Protein AF-A0A7J8TPP1-F1 (afdb_monomer_lite)

Organism: NCBI:txid34286

Structure (mmCIF, N/CA/C/O backbone):
data_AF-A0A7J8TPP1-F1
#
_entry.id   AF-A0A7J8TPP1-F1
#
loop_
_atom_site.group_PDB
_atom_site.id
_atom_site.type_symbol
_atom_site.label_atom_id
_atom_site.label_alt_id
_atom_site.label_comp_id
_atom_site.label_asym_id
_atom_site.label_entity_id
_atom_site.label_seq_id
_atom_site.pdbx_PDB_ins_code
_atom_site.Cartn_x
_atom_site.Cartn_y
_atom_site.Cartn_z
_atom_site.occupancy
_atom_site.B_iso_or_equiv
_atom_site.auth_seq_id
_atom_site.auth_comp_id
_atom_site.auth_asym_id
_atom_site.auth_atom_id
_atom_site.pdbx_PDB_model_num
ATOM 1 N N . THR A 1 1 ? 13.740 -11.805 -26.661 1.00 86.62 1 THR A N 1
ATOM 2 C CA . THR A 1 1 ? 13.678 -12.124 -25.214 1.00 86.62 1 THR A CA 1
ATOM 3 C C . THR A 1 1 ? 14.486 -11.096 -24.430 1.00 86.62 1 THR A C 1
ATOM 5 O O . THR A 1 1 ? 15.163 -10.289 -25.053 1.00 86.62 1 THR A O 1
ATOM 8 N N . HIS A 1 2 ? 14.435 -11.080 -23.087 1.00 90.81 2 HIS A N 1
ATOM 9 C CA . HIS A 1 2 ? 15.271 -10.151 -22.293 1.00 90.81 2 HIS A CA 1
ATOM 10 C C . HIS A 1 2 ? 16.769 -10.339 -22.580 1.00 90.81 2 HIS A C 1
ATOM 12 O O . HIS A 1 2 ? 17.487 -9.356 -22.712 1.00 90.81 2 HIS A O 1
ATOM 18 N N . GLN A 1 3 ? 17.210 -11.585 -22.780 1.00 89.50 3 GLN A N 1
ATOM 19 C CA . GLN A 1 3 ? 18.604 -11.924 -23.071 1.00 89.50 3 GLN A CA 1
ATOM 20 C C . GLN A 1 3 ? 19.133 -11.250 -24.346 1.00 89.50 3 GLN A C 1
ATOM 22 O O . GLN A 1 3 ? 20.282 -10.824 -24.375 1.00 89.50 3 GLN A O 1
ATOM 27 N N . ASP A 1 4 ? 18.286 -11.091 -25.365 1.00 92.88 4 ASP A N 1
ATOM 28 C CA . ASP A 1 4 ? 18.664 -10.449 -26.632 1.00 92.88 4 ASP A CA 1
ATOM 29 C C . ASP A 1 4 ? 18.843 -8.926 -26.482 1.00 92.88 4 ASP A C 1
ATOM 31 O O . ASP A 1 4 ? 19.565 -8.294 -27.251 1.00 92.88 4 ASP A O 1
ATOM 35 N N . LEU A 1 5 ? 18.188 -8.331 -25.478 1.00 92.69 5 LEU A N 1
ATOM 36 C CA . LEU A 1 5 ? 18.230 -6.895 -25.192 1.00 92.69 5 LEU A CA 1
ATOM 37 C C . LEU A 1 5 ? 19.241 -6.529 -24.099 1.00 92.69 5 L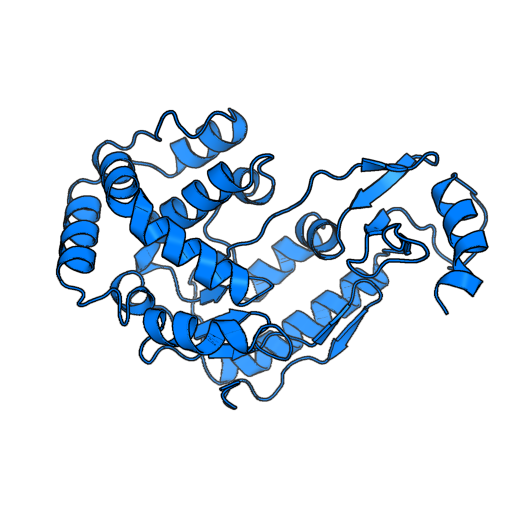EU A C 1
ATOM 39 O O . LEU A 1 5 ? 19.664 -5.374 -24.034 1.00 92.69 5 LEU A O 1
ATOM 43 N N . ASP A 1 6 ? 19.649 -7.485 -23.261 1.00 91.31 6 ASP A N 1
ATOM 44 C CA . ASP A 1 6 ? 20.543 -7.251 -22.123 1.00 91.31 6 ASP A CA 1
ATOM 45 C C . ASP A 1 6 ? 21.840 -6.511 -22.508 1.00 91.31 6 ASP A C 1
ATOM 47 O O . ASP A 1 6 ? 22.141 -5.515 -21.849 1.00 91.31 6 ASP A O 1
ATOM 51 N N . PRO A 1 7 ? 22.547 -6.833 -23.616 1.00 93.56 7 PRO A N 1
ATOM 52 C CA . PRO A 1 7 ? 23.751 -6.091 -24.005 1.00 93.56 7 PRO A CA 1
ATOM 53 C C . PRO A 1 7 ? 23.502 -4.593 -24.243 1.00 93.56 7 PRO A C 1
ATOM 55 O O . PRO A 1 7 ? 24.341 -3.751 -23.921 1.00 93.56 7 PRO A O 1
ATOM 58 N N . TYR A 1 8 ? 22.336 -4.238 -24.785 1.00 93.94 8 TYR A N 1
ATOM 59 C CA . TYR A 1 8 ? 21.947 -2.848 -25.020 1.00 93.94 8 TYR A CA 1
ATOM 60 C C . TYR A 1 8 ? 21.564 -2.149 -23.715 1.00 93.94 8 TYR A C 1
ATOM 62 O O . TYR A 1 8 ? 21.950 -1.002 -23.488 1.00 93.94 8 TYR A O 1
ATOM 70 N N . ILE A 1 9 ? 20.846 -2.854 -22.838 1.00 93.19 9 ILE A N 1
ATOM 71 C CA . ILE A 1 9 ? 20.444 -2.352 -21.521 1.00 93.19 9 ILE A CA 1
ATOM 72 C C . ILE A 1 9 ? 21.679 -2.109 -20.646 1.00 93.19 9 ILE A C 1
ATOM 74 O O . ILE A 1 9 ? 21.767 -1.056 -20.018 1.00 93.19 9 ILE A O 1
ATOM 78 N N . GLN A 1 10 ? 22.667 -3.008 -20.656 1.00 93.12 10 GLN A N 1
ATOM 79 C CA . GLN A 1 10 ? 23.909 -2.831 -19.897 1.00 93.12 10 GLN A CA 1
ATOM 80 C C . GLN A 1 10 ? 24.694 -1.598 -20.348 1.00 93.12 10 GLN A C 1
ATOM 82 O O . GLN A 1 10 ? 25.166 -0.837 -19.511 1.00 93.12 10 GLN A O 1
ATOM 87 N N . ARG A 1 11 ? 24.757 -1.316 -21.655 1.00 93.50 11 ARG A N 1
ATOM 88 C CA . ARG A 1 11 ? 25.391 -0.082 -22.154 1.00 93.50 11 ARG A CA 1
ATOM 89 C C . ARG A 1 11 ? 24.729 1.181 -21.596 1.00 93.50 11 ARG A C 1
ATOM 91 O O . ARG A 1 11 ? 25.429 2.123 -21.237 1.00 93.50 11 ARG A O 1
ATOM 98 N N . ILE A 1 12 ? 23.398 1.202 -21.503 1.00 92.88 12 ILE A N 1
ATOM 99 C CA . ILE A 1 12 ? 22.648 2.314 -20.891 1.00 92.88 12 ILE A CA 1
ATOM 100 C C . ILE A 1 12 ? 22.968 2.405 -19.392 1.00 92.88 12 ILE A C 1
ATOM 102 O O . ILE A 1 12 ? 23.297 3.474 -18.884 1.00 92.88 12 ILE A O 1
ATOM 106 N N . VAL A 1 13 ? 22.919 1.272 -18.690 1.00 91.56 13 VAL A N 1
ATOM 107 C CA . VAL A 1 13 ? 23.201 1.145 -17.249 1.00 91.56 13 VAL A CA 1
ATOM 108 C C . VAL A 1 13 ? 24.616 1.604 -16.894 1.00 91.56 13 VAL A C 1
ATOM 110 O O . VAL A 1 13 ? 24.802 2.197 -15.827 1.00 91.56 13 VAL A O 1
ATOM 113 N N . ASP A 1 14 ? 25.578 1.377 -17.788 1.00 93.00 14 ASP A N 1
ATOM 114 C CA . ASP A 1 14 ? 26.981 1.786 -17.680 1.00 93.00 14 ASP A CA 1
ATOM 115 C C . ASP A 1 14 ? 27.233 3.254 -18.063 1.00 93.00 14 ASP A C 1
ATOM 117 O O . ASP A 1 14 ? 28.337 3.752 -17.844 1.00 93.00 14 ASP A O 1
ATOM 121 N N . GLY A 1 15 ? 26.217 3.970 -18.559 1.00 90.12 15 GLY A N 1
ATOM 122 C CA . GLY A 1 15 ? 26.270 5.417 -18.785 1.00 90.12 15 GLY A CA 1
ATOM 123 C C . GLY A 1 15 ? 26.497 5.840 -20.235 1.00 90.12 15 GLY A C 1
ATOM 124 O O . GLY A 1 15 ? 26.981 6.946 -20.474 1.00 90.12 15 GLY A O 1
ATOM 125 N N . ALA A 1 16 ? 26.170 4.993 -21.216 1.00 88.81 16 ALA A N 1
ATOM 126 C CA . ALA A 1 16 ? 26.196 5.411 -22.614 1.00 88.81 16 ALA A CA 1
ATOM 127 C C . ALA A 1 16 ? 25.239 6.596 -22.853 1.00 88.81 16 ALA A C 1
ATOM 129 O O . ALA A 1 16 ? 24.067 6.549 -22.486 1.00 88.81 16 ALA A O 1
ATOM 130 N N . SER A 1 17 ? 25.744 7.648 -23.499 1.00 77.19 17 SER A N 1
ATOM 131 C CA . SER A 1 17 ? 25.004 8.887 -23.774 1.00 77.19 17 SER A CA 1
ATOM 132 C C . SER A 1 17 ? 24.221 8.869 -25.089 1.00 77.19 17 SER A C 1
ATOM 134 O O . SER A 1 17 ? 23.405 9.760 -25.326 1.00 77.19 17 SER A O 1
ATOM 136 N N . SER A 1 18 ? 24.459 7.880 -25.958 1.00 82.56 18 SER A N 1
ATOM 137 C CA . SER A 1 18 ? 23.759 7.759 -27.236 1.00 82.56 18 SER A CA 1
ATOM 138 C C . SER A 1 18 ? 22.357 7.147 -27.076 1.00 82.56 18 SER A C 1
ATOM 140 O O . SER A 1 18 ? 22.140 6.324 -26.183 1.00 82.56 18 SER A O 1
ATOM 142 N N . PRO A 1 19 ? 21.391 7.495 -27.948 1.00 86.94 19 PRO A N 1
ATOM 143 C CA . PRO A 1 19 ? 20.092 6.826 -27.994 1.00 86.94 19 PRO A CA 1
ATOM 144 C C . PRO A 1 19 ? 20.270 5.368 -28.447 1.00 86.94 19 PRO A C 1
ATOM 146 O O . PRO A 1 19 ? 20.503 5.107 -29.625 1.00 86.94 19 PRO A O 1
ATOM 149 N N . ILE A 1 20 ? 20.227 4.413 -27.510 1.00 91.25 20 ILE A N 1
ATOM 150 C CA . ILE A 1 20 ? 20.424 2.982 -27.817 1.00 91.25 20 ILE A CA 1
ATOM 151 C C . ILE A 1 20 ? 19.089 2.286 -28.098 1.00 91.25 20 ILE A C 1
ATOM 153 O O . ILE A 1 20 ? 18.932 1.670 -29.145 1.00 91.25 20 ILE A O 1
ATOM 157 N N . LEU A 1 21 ? 18.142 2.359 -27.156 1.00 90.88 21 LEU A N 1
ATOM 158 C CA . LEU A 1 21 ? 16.839 1.679 -27.254 1.00 90.88 21 LEU A CA 1
ATOM 159 C C . LEU A 1 21 ? 15.664 2.645 -27.432 1.00 90.88 21 LEU A C 1
ATOM 161 O O . LEU A 1 21 ? 14.608 2.250 -27.913 1.00 90.88 21 LEU A O 1
ATOM 165 N N . THR A 1 22 ? 15.827 3.904 -27.029 1.00 89.75 22 THR A N 1
ATOM 166 C CA . THR A 1 22 ? 14.761 4.909 -27.006 1.00 89.75 22 THR A CA 1
ATOM 167 C C . THR A 1 22 ? 15.281 6.239 -27.531 1.00 89.75 22 THR A C 1
ATOM 169 O O . THR A 1 22 ? 16.442 6.579 -27.318 1.00 89.75 22 THR A O 1
ATOM 172 N N . GLY A 1 23 ? 14.411 7.024 -28.178 1.00 89.12 23 GLY A N 1
ATOM 173 C CA . GLY A 1 23 ? 14.765 8.367 -28.659 1.00 89.12 23 GLY A CA 1
ATOM 174 C C . GLY A 1 23 ? 15.017 9.381 -27.533 1.00 89.12 23 GLY A C 1
ATOM 175 O O . GLY A 1 23 ? 15.734 10.356 -27.733 1.00 89.12 23 GLY A O 1
ATOM 176 N N . LYS A 1 24 ? 14.459 9.142 -26.338 1.00 88.62 24 LYS A N 1
ATOM 177 C CA . LYS A 1 24 ? 14.718 9.924 -25.119 1.00 88.62 24 LYS A CA 1
ATOM 178 C C . LYS A 1 24 ? 15.680 9.177 -24.184 1.00 88.62 24 LYS A C 1
ATOM 180 O O . LYS A 1 24 ? 15.611 7.946 -24.141 1.00 88.62 24 LYS A O 1
ATOM 185 N N . PRO A 1 25 ? 16.521 9.881 -23.403 1.00 86.31 25 PRO A N 1
ATOM 186 C CA . PRO A 1 25 ? 17.388 9.255 -22.409 1.00 86.31 25 PRO A CA 1
ATOM 187 C C . PRO A 1 25 ? 16.605 8.496 -21.335 1.00 86.31 25 PRO A C 1
ATOM 189 O O . PRO A 1 25 ? 15.560 8.951 -20.868 1.00 86.31 25 PRO A O 1
ATOM 192 N N . ILE A 1 26 ? 17.151 7.363 -20.900 1.00 90.50 26 ILE A N 1
ATOM 193 C CA . ILE A 1 26 ? 16.642 6.604 -19.757 1.00 90.50 26 ILE A CA 1
ATOM 194 C C . ILE A 1 26 ? 17.333 7.109 -18.494 1.00 90.50 26 ILE A C 1
ATOM 196 O O . ILE A 1 26 ? 18.557 7.110 -18.415 1.00 90.50 26 ILE A O 1
ATOM 200 N N . THR A 1 27 ? 16.553 7.528 -17.500 1.00 86.12 27 THR A N 1
ATOM 201 C CA . THR A 1 27 ? 17.070 8.059 -16.224 1.00 86.12 27 THR A CA 1
ATOM 202 C C . THR A 1 27 ? 16.944 7.061 -15.071 1.00 86.12 27 THR A C 1
ATOM 204 O O . THR A 1 27 ? 17.609 7.206 -14.042 1.00 86.12 27 THR A O 1
ATOM 207 N N . THR A 1 28 ? 16.095 6.044 -15.239 1.00 91.25 28 THR A N 1
ATOM 208 C CA . THR A 1 28 ? 15.719 5.095 -14.190 1.00 91.25 28 THR A CA 1
ATOM 209 C C . THR A 1 28 ? 15.596 3.677 -14.754 1.00 91.25 28 THR A C 1
ATOM 211 O O . THR A 1 28 ? 15.163 3.479 -15.887 1.00 91.25 28 THR A O 1
ATOM 214 N N . ILE A 1 29 ? 15.958 2.680 -13.949 1.00 92.12 29 ILE A N 1
ATOM 215 C CA . ILE A 1 29 ? 15.865 1.253 -14.255 1.00 92.12 29 ILE A CA 1
ATOM 216 C C . ILE A 1 29 ? 14.940 0.571 -13.247 1.00 92.12 29 ILE A C 1
ATOM 218 O O . ILE A 1 29 ? 15.039 0.763 -12.030 1.00 92.12 29 ILE A O 1
ATOM 222 N N . SER A 1 30 ? 14.040 -0.254 -13.764 1.00 91.06 30 SER A N 1
ATOM 223 C CA . SER A 1 30 ? 13.209 -1.162 -12.994 1.00 91.06 30 SER A CA 1
ATOM 224 C C . SER A 1 30 ? 13.872 -2.530 -12.863 1.00 91.06 30 SER A C 1
ATOM 226 O O . SER A 1 30 ? 14.297 -3.134 -13.844 1.00 91.06 30 SER A O 1
ATOM 228 N N . LEU A 1 31 ? 13.944 -3.019 -11.628 1.00 87.38 31 LEU A N 1
ATOM 229 C CA . LEU A 1 31 ? 14.355 -4.373 -11.282 1.00 87.38 31 LEU A CA 1
ATOM 230 C C . LEU A 1 31 ? 13.119 -5.274 -11.331 1.00 87.38 31 LEU A C 1
ATOM 232 O O . LEU A 1 31 ? 12.196 -5.104 -10.530 1.00 87.38 31 LEU A O 1
ATOM 236 N N . SER A 1 32 ? 13.080 -6.203 -12.286 1.00 81.19 32 SER A N 1
ATOM 237 C CA . SER A 1 32 ? 12.008 -7.200 -12.373 1.00 81.19 32 SER A CA 1
ATOM 238 C C . SER A 1 32 ? 12.172 -8.293 -11.318 1.00 81.19 32 SER A C 1
ATOM 240 O O . SER A 1 32 ? 13.292 -8.650 -10.949 1.00 81.19 32 SER A O 1
ATOM 242 N N . SER A 1 33 ? 11.050 -8.854 -10.858 1.00 74.06 33 SER A N 1
ATOM 243 C CA . SER A 1 33 ? 11.037 -10.077 -10.044 1.00 74.06 33 SER A CA 1
ATOM 244 C C . SER A 1 33 ? 11.441 -11.312 -10.856 1.00 74.06 33 SER A C 1
ATOM 246 O O . SER A 1 33 ? 11.923 -12.289 -10.287 1.00 74.06 33 SER A O 1
ATOM 248 N N . GLY A 1 34 ? 11.283 -11.266 -12.184 1.00 68.31 34 GLY A N 1
ATOM 249 C CA . GLY A 1 34 ? 11.825 -12.273 -13.085 1.00 68.31 34 GLY A CA 1
ATOM 250 C C . GLY A 1 34 ? 13.344 -12.152 -13.196 1.00 68.31 34 GLY A C 1
ATOM 251 O O . GLY A 1 34 ? 13.881 -11.050 -13.327 1.00 68.31 34 GLY A O 1
ATOM 252 N N . THR A 1 35 ? 14.038 -13.289 -13.191 1.00 65.50 35 THR A N 1
ATOM 253 C CA . THR A 1 35 ? 15.500 -13.341 -13.305 1.00 65.50 35 THR A CA 1
ATOM 254 C C . THR A 1 35 ? 15.949 -13.819 -14.687 1.00 65.50 35 THR A C 1
ATOM 256 O O . THR A 1 35 ? 15.252 -14.582 -15.357 1.00 65.50 35 THR A O 1
ATOM 259 N N . THR A 1 36 ? 17.118 -13.355 -15.126 1.00 60.09 36 THR A N 1
ATOM 260 C CA . THR A 1 36 ? 17.884 -13.929 -16.243 1.00 60.09 36 THR A CA 1
ATOM 261 C C . THR A 1 36 ? 19.206 -14.407 -15.652 1.00 60.09 36 THR A C 1
ATOM 263 O O . THR A 1 36 ? 19.909 -13.623 -15.018 1.00 60.09 36 THR A O 1
ATOM 266 N N . GLN A 1 37 ? 19.520 -15.701 -15.780 1.00 64.12 37 GLN A N 1
ATOM 267 C CA . GLN A 1 37 ? 20.729 -16.308 -15.191 1.00 64.12 37 GLN A CA 1
ATOM 268 C C . GLN A 1 37 ? 20.893 -16.022 -13.678 1.00 64.12 37 GLN A C 1
ATOM 270 O O . GLN A 1 37 ? 21.991 -15.770 -13.186 1.00 64.12 37 GLN A O 1
ATOM 275 N N . GLY A 1 38 ? 19.784 -16.008 -12.929 1.00 66.12 38 GLY A N 1
ATOM 276 C CA . GLY A 1 38 ? 19.787 -15.773 -11.479 1.00 66.12 38 GLY A CA 1
ATOM 277 C C . GLY A 1 38 ? 19.926 -14.307 -11.043 1.00 66.12 38 GLY A C 1
ATOM 278 O O . GLY A 1 38 ? 19.910 -14.040 -9.844 1.00 66.12 38 GLY A O 1
ATOM 279 N N . ARG A 1 39 ? 20.016 -13.346 -11.975 1.00 72.81 39 ARG A N 1
ATOM 280 C CA . ARG A 1 39 ? 20.052 -11.902 -11.671 1.00 72.81 39 ARG A CA 1
ATOM 281 C C . ARG A 1 39 ? 18.722 -11.224 -12.017 1.00 72.81 39 ARG A C 1
ATOM 283 O O . ARG A 1 39 ? 18.116 -11.605 -13.022 1.00 72.81 39 ARG A O 1
ATOM 290 N N . PRO A 1 40 ? 18.258 -10.229 -11.235 1.00 79.94 40 PRO A N 1
ATOM 291 C CA . PRO A 1 40 ? 17.074 -9.446 -11.585 1.00 79.94 40 PRO A CA 1
ATOM 292 C C . PRO A 1 40 ? 17.228 -8.801 -12.962 1.00 79.94 40 PRO A C 1
ATOM 294 O O . PRO A 1 40 ? 18.270 -8.211 -13.255 1.00 79.94 40 PRO A O 1
ATOM 297 N N . LYS A 1 41 ? 16.192 -8.887 -13.799 1.00 87.00 41 LYS A N 1
ATOM 298 C CA . LYS A 1 41 ? 16.204 -8.227 -15.109 1.00 87.00 41 LYS A CA 1
ATOM 299 C C . LYS A 1 41 ? 16.159 -6.715 -14.931 1.00 87.00 41 LYS A C 1
ATOM 301 O O . LYS A 1 41 ? 15.308 -6.203 -14.202 1.00 87.00 41 LYS A O 1
ATOM 306 N N . PHE A 1 42 ? 17.045 -6.016 -15.630 1.00 90.00 42 PHE A N 1
ATOM 307 C CA . PHE A 1 42 ? 16.978 -4.567 -15.777 1.00 90.00 42 PHE A CA 1
ATOM 308 C C . PHE A 1 42 ? 16.018 -4.220 -16.904 1.00 90.00 42 PHE A C 1
ATOM 310 O O . PHE A 1 42 ? 16.135 -4.750 -18.007 1.00 90.00 42 PHE A O 1
ATOM 317 N N . VAL A 1 43 ? 15.071 -3.339 -16.604 1.00 91.94 43 VAL A N 1
ATOM 318 C CA . VAL A 1 43 ? 14.044 -2.873 -17.532 1.00 91.94 43 VAL A CA 1
ATOM 319 C C . VAL A 1 43 ? 14.075 -1.343 -17.552 1.00 91.94 43 VAL A C 1
ATOM 321 O O . VAL A 1 43 ? 13.982 -0.735 -16.485 1.00 91.94 43 VAL A O 1
ATOM 324 N N . PRO A 1 44 ? 14.237 -0.694 -18.716 1.00 91.81 44 PRO A N 1
ATOM 325 C CA . PRO A 1 44 ? 14.181 0.761 -18.810 1.00 91.81 44 PRO A CA 1
ATOM 326 C C . PRO A 1 44 ? 12.859 1.328 -18.283 1.00 91.81 44 PRO A C 1
ATOM 328 O O . PRO A 1 44 ? 11.790 0.859 -18.660 1.00 91.81 44 PRO A O 1
ATOM 331 N N . PHE A 1 45 ? 12.936 2.357 -17.439 1.00 91.06 45 PHE A N 1
ATOM 332 C CA . PHE A 1 45 ? 11.772 3.090 -16.948 1.00 91.06 45 PHE A CA 1
ATOM 333 C C . PHE A 1 45 ? 11.839 4.536 -17.448 1.00 91.06 45 PHE A C 1
ATOM 335 O O . PHE A 1 45 ? 12.829 5.235 -17.213 1.00 91.06 45 PHE A O 1
ATOM 342 N N . ASN A 1 46 ? 10.795 4.983 -18.145 1.00 89.62 46 ASN A N 1
ATOM 343 C CA . ASN A 1 46 ? 10.716 6.317 -18.738 1.00 89.62 46 ASN A CA 1
ATOM 344 C C . ASN A 1 46 ? 9.375 7.006 -18.421 1.00 89.62 46 ASN A C 1
ATOM 346 O O . ASN A 1 46 ? 8.466 6.410 -17.840 1.00 89.62 46 ASN A O 1
ATOM 350 N N . ASP A 1 47 ? 9.265 8.280 -18.799 1.00 89.44 47 ASP A N 1
ATOM 351 C CA . ASP A 1 47 ? 8.076 9.092 -18.511 1.00 89.44 47 ASP A CA 1
ATOM 352 C C . ASP A 1 47 ? 6.819 8.599 -19.243 1.00 89.44 47 ASP A C 1
ATOM 354 O O . ASP A 1 47 ? 5.720 8.713 -18.711 1.00 89.44 47 ASP A O 1
ATOM 358 N N . GLU A 1 48 ? 6.969 8.011 -20.430 1.00 90.44 48 GLU A N 1
ATOM 359 C CA . GLU A 1 48 ? 5.851 7.476 -21.218 1.00 90.44 48 GLU A CA 1
ATOM 360 C C . GLU A 1 48 ? 5.256 6.213 -20.575 1.00 90.44 48 GLU A C 1
ATOM 362 O O . GLU A 1 48 ? 4.037 6.069 -20.467 1.00 90.44 48 GLU A O 1
ATOM 367 N N . LEU A 1 49 ? 6.109 5.331 -20.046 1.00 91.19 49 LEU A N 1
ATOM 368 C CA . LEU A 1 49 ? 5.691 4.190 -19.236 1.00 91.19 49 LEU A CA 1
ATOM 369 C C . LEU A 1 49 ? 4.955 4.655 -17.972 1.00 91.19 49 LEU A C 1
ATOM 371 O O . LEU A 1 49 ? 3.939 4.074 -17.590 1.00 91.19 49 LEU A O 1
ATOM 375 N N . MET A 1 50 ? 5.433 5.723 -17.328 1.00 91.94 50 MET A N 1
ATOM 376 C CA . MET A 1 50 ? 4.738 6.313 -16.184 1.00 91.94 50 MET A CA 1
ATOM 377 C C . MET A 1 50 ? 3.358 6.858 -16.584 1.00 91.94 50 MET A C 1
ATOM 379 O O . MET A 1 50 ? 2.370 6.593 -15.899 1.00 91.94 50 MET A O 1
ATOM 383 N N . GLU A 1 51 ? 3.270 7.595 -17.690 1.00 92.19 51 GLU A N 1
ATOM 384 C CA . GLU A 1 51 ? 2.020 8.190 -18.165 1.00 92.19 51 GLU A CA 1
ATOM 385 C C . GLU A 1 51 ? 0.973 7.126 -18.513 1.00 92.19 51 GLU A C 1
ATOM 387 O O . GLU A 1 51 ? -0.156 7.187 -18.019 1.00 92.19 51 GLU A O 1
ATOM 392 N N . THR A 1 52 ? 1.356 6.114 -19.291 1.00 92.62 52 THR A N 1
ATOM 393 C CA . THR A 1 52 ? 0.481 4.990 -19.666 1.00 92.62 52 THR A CA 1
ATOM 394 C C . THR A 1 52 ? 0.033 4.181 -18.445 1.00 92.62 52 THR A C 1
ATOM 396 O O . THR A 1 52 ? -1.149 3.856 -18.315 1.00 92.62 52 THR A O 1
ATOM 399 N N . THR A 1 53 ? 0.925 3.954 -17.473 1.00 92.44 53 THR A N 1
ATOM 400 C CA . THR A 1 53 ? 0.575 3.332 -16.182 1.00 92.44 53 THR A CA 1
ATOM 401 C C . THR A 1 53 ? -0.493 4.138 -15.439 1.00 92.44 53 THR A C 1
ATOM 403 O O . THR A 1 53 ? -1.486 3.585 -14.961 1.00 92.44 53 THR A O 1
ATOM 406 N N . LEU A 1 54 ? -0.341 5.466 -15.365 1.00 92.94 54 LEU A N 1
ATOM 407 C CA . LEU A 1 54 ? -1.334 6.326 -14.719 1.00 92.94 54 LEU A CA 1
ATOM 408 C C . LEU A 1 54 ? -2.664 6.370 -15.474 1.00 92.94 54 LEU A C 1
ATOM 410 O O . LEU A 1 54 ? -3.708 6.498 -14.834 1.00 92.94 54 LEU A O 1
ATOM 414 N N . GLN A 1 55 ? -2.651 6.276 -16.805 1.00 93.50 55 GLN A N 1
ATOM 415 C CA . GLN A 1 55 ? -3.878 6.162 -17.593 1.00 93.50 55 GLN A CA 1
ATOM 416 C C . GLN A 1 55 ? -4.637 4.881 -17.235 1.00 93.50 55 GLN A C 1
ATOM 418 O O . GLN A 1 55 ? -5.835 4.953 -16.970 1.00 93.50 55 GLN A O 1
ATOM 423 N N . ILE A 1 56 ? -3.949 3.742 -17.116 1.00 93.69 56 ILE A N 1
ATOM 424 C CA . ILE A 1 56 ? -4.563 2.473 -16.693 1.00 93.69 56 ILE A CA 1
ATOM 425 C C . ILE A 1 56 ? -5.163 2.592 -15.288 1.00 93.69 56 ILE A C 1
ATOM 427 O O . ILE A 1 56 ? -6.329 2.242 -15.096 1.00 93.69 56 ILE A O 1
ATOM 431 N N . PHE A 1 57 ? -4.435 3.178 -14.332 1.00 92.44 57 PHE A N 1
ATOM 432 C CA . PHE A 1 57 ? -4.962 3.399 -12.980 1.00 92.44 57 PHE A CA 1
ATOM 433 C C . PHE A 1 57 ? -6.210 4.284 -12.968 1.00 92.44 57 PHE A C 1
ATOM 435 O O . PHE A 1 57 ? -7.162 3.980 -12.248 1.00 92.44 57 PHE A O 1
ATOM 442 N N . ARG A 1 58 ? -6.234 5.356 -13.772 1.00 93.81 58 ARG A N 1
ATOM 443 C CA . ARG A 1 58 ? -7.398 6.251 -13.894 1.00 93.81 58 ARG A CA 1
ATOM 444 C C . ARG A 1 58 ? -8.596 5.536 -14.500 1.00 93.81 58 ARG A C 1
ATOM 446 O O . ARG A 1 58 ? -9.698 5.680 -13.980 1.00 93.81 58 ARG A O 1
ATOM 453 N N . THR A 1 59 ? -8.379 4.749 -15.550 1.00 94.19 59 THR A N 1
ATOM 454 C CA . THR A 1 59 ? -9.427 3.945 -16.186 1.00 94.19 59 THR A CA 1
ATOM 455 C C . THR A 1 59 ? -10.011 2.945 -15.194 1.00 94.19 59 THR A C 1
ATOM 457 O O . THR A 1 59 ? -11.214 2.957 -14.952 1.00 94.19 59 THR A O 1
ATOM 460 N N . SER A 1 60 ? -9.160 2.152 -14.540 1.00 93.19 60 SER A N 1
ATOM 461 C CA . SER A 1 60 ? -9.555 1.201 -13.493 1.00 93.19 60 SER A CA 1
ATOM 462 C C . SER A 1 60 ? -10.327 1.874 -12.360 1.00 93.19 60 SER A C 1
ATOM 464 O O . SER A 1 60 ? -11.384 1.406 -11.935 1.00 93.19 60 SER A O 1
ATOM 466 N N . TYR A 1 61 ? -9.839 3.025 -11.891 1.00 93.81 61 TYR A N 1
ATOM 467 C CA . TYR A 1 61 ? -10.530 3.817 -10.881 1.00 93.81 61 TYR A CA 1
ATOM 468 C C . TYR A 1 61 ? -11.908 4.291 -11.350 1.00 93.81 61 TYR A C 1
ATOM 470 O O . TYR A 1 61 ? -12.841 4.236 -10.561 1.00 93.81 61 TYR A O 1
ATOM 478 N N . ALA A 1 62 ? -12.074 4.720 -12.604 1.00 94.44 62 ALA A N 1
ATOM 479 C CA . ALA A 1 62 ? -13.370 5.170 -13.110 1.00 94.44 62 ALA A CA 1
ATOM 480 C C . ALA A 1 62 ? -14.434 4.060 -13.038 1.00 94.44 62 ALA A C 1
ATOM 482 O O . ALA A 1 62 ? -15.546 4.316 -12.577 1.00 94.44 62 ALA A O 1
ATOM 483 N N . PHE A 1 63 ? -14.081 2.823 -13.410 1.00 94.69 63 PHE A N 1
ATOM 484 C CA . PHE A 1 63 ? -14.979 1.671 -13.272 1.00 94.69 63 PHE A CA 1
ATOM 485 C C . PHE A 1 63 ? -15.242 1.328 -11.803 1.00 94.69 63 PHE A C 1
ATOM 487 O O . PHE A 1 63 ? -16.397 1.207 -11.402 1.00 94.69 63 PHE A O 1
ATOM 494 N N . ARG A 1 64 ? -14.195 1.245 -10.968 1.00 93.94 64 ARG A N 1
ATOM 495 C CA . ARG A 1 64 ? -14.344 0.965 -9.527 1.00 93.94 64 ARG A CA 1
ATOM 496 C C . ARG A 1 64 ? -15.192 2.007 -8.815 1.00 93.94 64 ARG A C 1
ATOM 498 O O . ARG A 1 64 ? -16.050 1.644 -8.027 1.00 93.94 64 ARG A O 1
ATOM 505 N N . ASN A 1 65 ? -14.981 3.285 -9.100 1.00 94.00 65 ASN A N 1
ATOM 506 C CA . ASN A 1 65 ? -15.697 4.381 -8.458 1.00 94.00 65 ASN A CA 1
ATOM 507 C C . ASN A 1 65 ? -17.156 4.489 -8.924 1.00 94.00 65 ASN A C 1
ATOM 509 O O . ASN A 1 65 ? -17.977 5.051 -8.204 1.00 94.00 65 ASN A O 1
ATOM 513 N N . ARG A 1 66 ? -17.492 3.962 -10.110 1.00 94.50 66 ARG A N 1
ATOM 514 C CA . ARG A 1 66 ? -18.885 3.847 -10.556 1.00 94.50 66 ARG A CA 1
ATOM 515 C C . ARG A 1 66 ? -19.660 2.843 -9.702 1.00 94.50 66 ARG A C 1
ATOM 517 O O . ARG A 1 66 ? -20.777 3.142 -9.301 1.00 94.50 66 ARG A O 1
ATOM 524 N N . GLU A 1 67 ? -19.058 1.690 -9.421 1.00 94.12 67 GLU A N 1
ATOM 525 C CA . GLU A 1 67 ? -19.701 0.606 -8.662 1.00 94.12 67 GLU A CA 1
ATOM 526 C C . GLU A 1 67 ? -19.594 0.805 -7.140 1.00 94.12 67 GLU A C 1
ATOM 528 O O . GLU A 1 67 ? -20.557 0.605 -6.404 1.00 94.12 67 GLU A O 1
ATOM 533 N N . PHE A 1 68 ? -18.438 1.276 -6.667 1.00 93.50 68 PHE A N 1
ATOM 534 C CA . PHE A 1 68 ? -18.131 1.520 -5.257 1.00 93.50 68 PHE A CA 1
ATOM 535 C C . PHE A 1 68 ? -17.653 2.967 -5.053 1.00 93.50 68 PHE A C 1
ATOM 537 O O . PHE A 1 68 ? -16.447 3.211 -4.927 1.00 93.50 68 PHE A O 1
ATOM 544 N N . PRO A 1 69 ? -18.573 3.952 -5.018 1.00 93.31 69 PRO A N 1
ATOM 545 C CA . PRO A 1 69 ? -18.205 5.358 -4.921 1.00 93.31 69 PRO A CA 1
ATOM 546 C C . PRO A 1 69 ? -17.398 5.675 -3.660 1.00 93.31 69 PRO A C 1
ATOM 548 O O . PRO A 1 69 ? -17.873 5.504 -2.531 1.00 93.31 69 PRO A O 1
ATOM 551 N N . VAL A 1 70 ? -16.194 6.203 -3.864 1.00 89.44 70 VAL A N 1
ATOM 552 C CA . VAL A 1 70 ? -15.345 6.782 -2.819 1.00 89.44 70 VAL A CA 1
ATOM 553 C C . VAL A 1 70 ? -15.645 8.281 -2.759 1.00 89.44 70 VAL A C 1
ATOM 555 O O . VAL A 1 70 ? -15.811 8.938 -3.787 1.00 89.44 70 VAL A O 1
ATOM 558 N N . LYS A 1 71 ? -15.786 8.826 -1.549 1.00 85.50 71 LYS A N 1
ATOM 559 C CA . LYS A 1 71 ? -16.137 10.229 -1.300 1.00 85.50 71 LYS A CA 1
ATOM 560 C C . LYS A 1 71 ? -15.211 10.817 -0.250 1.00 85.50 71 LYS A C 1
ATOM 562 O O . LYS A 1 71 ? -15.382 10.507 0.928 1.00 85.50 71 LYS A O 1
ATOM 567 N N . ASN A 1 72 ? -14.291 11.691 -0.667 1.00 82.81 72 ASN A N 1
ATOM 568 C CA . ASN A 1 72 ? -13.405 12.484 0.204 1.00 82.81 72 ASN A CA 1
ATOM 569 C C . ASN A 1 72 ? -12.707 11.673 1.321 1.00 82.81 72 ASN A C 1
ATOM 571 O O . ASN A 1 72 ? -12.317 12.237 2.341 1.00 82.81 72 ASN A O 1
ATOM 575 N N . GLY A 1 73 ? -12.570 10.357 1.141 1.00 89.12 73 GLY A N 1
ATOM 576 C CA . GLY A 1 73 ? -11.955 9.449 2.099 1.00 89.12 73 GLY A CA 1
ATOM 577 C C . GLY A 1 73 ? -10.457 9.282 1.865 1.00 89.12 73 GLY A C 1
ATOM 578 O O . GLY A 1 73 ? -9.868 9.845 0.939 1.00 89.12 73 GLY A O 1
ATOM 579 N N . LYS A 1 74 ? -9.840 8.465 2.714 1.00 93.75 74 LYS A N 1
ATOM 580 C CA . LYS A 1 74 ? -8.440 8.048 2.624 1.00 93.75 74 LYS A CA 1
ATOM 581 C C . LYS A 1 74 ? -8.340 6.566 2.293 1.00 93.75 74 LYS A C 1
ATOM 583 O O . LYS A 1 74 ? -9.272 5.785 2.503 1.00 93.75 74 LYS A O 1
ATOM 588 N N . ALA A 1 75 ? -7.166 6.179 1.813 1.00 96.31 75 ALA A N 1
ATOM 589 C CA . ALA A 1 75 ? -6.807 4.793 1.592 1.00 96.31 75 ALA A CA 1
ATOM 590 C C . ALA A 1 75 ? -5.779 4.329 2.633 1.00 96.31 75 ALA A C 1
ATOM 592 O O . ALA A 1 75 ? -4.732 4.956 2.802 1.00 96.31 75 ALA A O 1
ATOM 593 N N . LEU A 1 76 ? -6.037 3.203 3.293 1.00 98.25 76 LEU A N 1
ATOM 594 C CA . LEU A 1 76 ? -5.015 2.463 4.023 1.00 98.25 76 LEU A CA 1
ATOM 595 C C . LEU A 1 76 ? -4.237 1.620 3.012 1.00 98.25 76 LEU A C 1
ATOM 597 O O . LEU A 1 76 ? -4.683 0.544 2.613 1.00 98.25 76 LEU A O 1
ATOM 601 N N . GLN A 1 77 ? -3.096 2.140 2.560 1.00 96.50 77 GLN A N 1
ATOM 602 C CA . GLN A 1 77 ? -2.271 1.482 1.549 1.00 96.50 77 GLN A CA 1
ATOM 603 C C . GLN A 1 77 ? -1.008 0.892 2.174 1.00 96.50 77 GLN A C 1
ATOM 605 O O . GLN A 1 77 ? -0.138 1.626 2.640 1.00 96.50 77 GLN A O 1
ATOM 610 N N . PHE A 1 78 ? -0.874 -0.431 2.119 1.00 96.69 78 PHE A N 1
ATOM 611 C CA . PHE A 1 78 ? 0.355 -1.139 2.479 1.00 96.69 78 PHE A CA 1
ATOM 612 C C . PHE A 1 78 ? 1.304 -1.134 1.278 1.00 96.69 78 PHE A C 1
ATOM 614 O O . PHE A 1 78 ? 1.447 -2.137 0.570 1.00 96.69 78 PHE A O 1
ATOM 621 N N . ILE A 1 79 ? 1.879 0.036 1.001 1.00 92.06 79 ILE A N 1
ATOM 622 C CA . ILE A 1 79 ? 2.832 0.267 -0.086 1.00 92.06 79 ILE A CA 1
ATOM 623 C C . ILE A 1 79 ? 4.210 0.578 0.483 1.00 92.06 79 ILE A C 1
ATOM 625 O O . ILE A 1 79 ? 4.354 1.348 1.426 1.00 92.06 79 ILE A O 1
ATOM 629 N N . TYR A 1 80 ? 5.229 -0.015 -0.127 1.00 89.19 80 TYR A N 1
ATOM 630 C CA . TYR A 1 80 ? 6.601 0.063 0.352 1.00 89.19 80 TYR A CA 1
ATOM 631 C C . TYR A 1 80 ? 7.507 0.424 -0.814 1.00 89.19 80 TYR A C 1
ATOM 633 O O . TYR A 1 80 ? 7.435 -0.190 -1.882 1.00 89.19 80 TYR A O 1
ATOM 641 N N . SER A 1 81 ? 8.379 1.403 -0.608 1.00 81.69 81 SER A N 1
ATOM 642 C CA . SER A 1 81 ? 9.473 1.675 -1.532 1.00 81.69 81 SER A CA 1
ATOM 643 C C . SER A 1 81 ? 10.736 1.001 -1.033 1.00 81.69 81 SER A C 1
ATOM 645 O O . SER A 1 81 ? 11.228 1.298 0.051 1.00 81.69 81 SER A O 1
ATOM 647 N N . SER A 1 82 ? 11.342 0.186 -1.887 1.00 74.19 82 S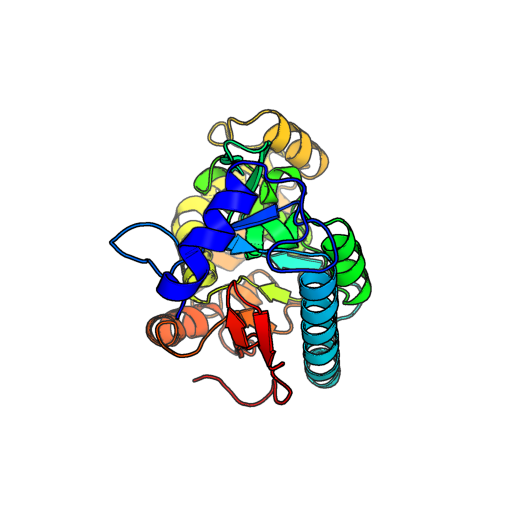ER A N 1
ATOM 648 C CA . SER A 1 82 ? 12.694 -0.313 -1.660 1.00 74.19 82 SER A CA 1
ATOM 649 C C . SER A 1 82 ? 13.699 0.844 -1.666 1.00 74.19 82 SER A C 1
ATOM 651 O O . SER A 1 82 ? 13.444 1.914 -2.235 1.00 74.19 82 SER A O 1
ATOM 653 N N . LYS A 1 83 ? 14.880 0.616 -1.083 1.00 76.12 83 LYS A N 1
ATOM 654 C CA . LYS A 1 83 ? 16.035 1.490 -1.304 1.00 76.12 83 LYS A CA 1
ATOM 655 C C . LYS A 1 83 ? 16.414 1.427 -2.786 1.00 76.12 83 LYS A C 1
ATOM 657 O O . LYS A 1 83 ? 16.645 0.340 -3.308 1.00 76.12 83 LYS A O 1
ATOM 662 N N . GLN A 1 84 ? 16.483 2.580 -3.449 1.00 81.69 84 GLN A N 1
ATOM 663 C CA . GLN A 1 84 ? 17.051 2.658 -4.792 1.00 81.69 84 GLN A CA 1
ATOM 664 C C . GLN A 1 84 ? 18.580 2.609 -4.703 1.00 81.69 84 GLN A C 1
ATOM 666 O O . GLN A 1 84 ? 19.181 3.241 -3.830 1.00 81.69 84 GLN A O 1
ATOM 671 N N . SER A 1 85 ? 19.209 1.860 -5.601 1.00 85.75 85 SER A N 1
ATOM 672 C CA . SER A 1 85 ? 20.653 1.899 -5.824 1.00 85.75 85 SER A CA 1
ATOM 673 C C . SER A 1 85 ? 20.977 2.814 -7.006 1.00 85.75 85 SER A C 1
ATOM 675 O O . SER A 1 85 ? 20.090 3.214 -7.763 1.00 85.75 85 SER A O 1
ATOM 677 N N . ARG A 1 86 ? 22.254 3.176 -7.152 1.00 90.94 86 ARG A N 1
ATOM 678 C CA . ARG A 1 86 ? 22.755 3.812 -8.372 1.00 90.94 86 ARG A CA 1
ATOM 679 C C . ARG A 1 86 ? 23.484 2.779 -9.216 1.00 90.94 86 ARG A C 1
ATOM 681 O O . ARG A 1 86 ? 24.256 1.987 -8.677 1.00 90.94 86 ARG A O 1
ATOM 688 N N . THR A 1 87 ? 23.235 2.791 -10.519 1.00 90.06 87 THR A N 1
ATOM 689 C CA . THR A 1 87 ? 24.019 2.008 -11.478 1.00 90.06 87 THR A CA 1
ATOM 690 C C . THR A 1 87 ? 25.406 2.623 -11.663 1.00 90.06 87 THR A C 1
ATOM 692 O O . THR A 1 87 ? 25.664 3.745 -11.219 1.00 90.06 87 THR A O 1
ATOM 695 N N . LYS A 1 88 ? 26.300 1.913 -12.362 1.00 88.75 88 LYS A N 1
ATOM 696 C CA . LYS A 1 88 ? 27.637 2.413 -12.712 1.00 88.75 88 LYS A CA 1
ATOM 697 C C . LYS A 1 88 ? 27.576 3.726 -13.504 1.00 88.75 88 LYS A C 1
ATOM 699 O O . LYS A 1 88 ? 28.332 4.644 -13.213 1.00 88.75 88 LYS A O 1
ATOM 704 N N . GLY A 1 89 ? 26.628 3.836 -14.434 1.00 88.94 89 GLY A N 1
ATOM 705 C CA . GLY A 1 89 ? 26.332 5.049 -15.200 1.00 88.94 89 GLY A CA 1
ATOM 706 C C . GLY A 1 89 ? 25.535 6.116 -14.443 1.00 88.94 89 GLY A C 1
ATOM 707 O O . GLY A 1 89 ? 25.139 7.114 -15.035 1.00 88.94 89 GLY A O 1
ATOM 708 N N . GLY A 1 90 ? 25.262 5.919 -13.149 1.00 90.81 90 GLY A N 1
ATOM 709 C CA . GLY A 1 90 ? 24.600 6.903 -12.293 1.00 90.81 90 GLY A CA 1
ATOM 710 C C . GLY A 1 90 ? 23.068 6.890 -12.315 1.00 90.81 90 GLY A C 1
ATOM 711 O O . GLY A 1 90 ? 22.468 7.705 -11.606 1.00 90.81 90 GLY A O 1
ATOM 712 N N . LEU A 1 91 ? 22.434 5.970 -13.053 1.00 91.00 91 LEU A N 1
ATOM 713 C CA . LEU A 1 91 ? 20.973 5.831 -13.117 1.00 91.00 91 LEU A CA 1
ATOM 714 C C . LEU A 1 91 ? 20.408 5.341 -11.785 1.00 91.00 91 LEU A C 1
ATOM 716 O O . LEU A 1 91 ? 21.057 4.576 -11.070 1.00 91.00 91 LEU A O 1
ATOM 720 N N . PHE A 1 92 ? 19.176 5.730 -11.463 1.00 90.75 92 PHE A N 1
ATOM 721 C CA . PHE A 1 92 ? 18.468 5.149 -10.323 1.00 90.75 92 PHE A CA 1
ATOM 722 C C . PHE A 1 92 ? 17.950 3.755 -10.677 1.00 90.75 92 PHE A C 1
ATOM 724 O O . PHE A 1 92 ? 17.325 3.581 -11.717 1.00 90.75 92 PHE A O 1
ATOM 731 N N . ALA A 1 93 ? 18.166 2.769 -9.810 1.00 89.50 93 ALA A N 1
ATOM 732 C CA . ALA A 1 93 ? 17.651 1.414 -9.972 1.00 89.50 93 ALA A CA 1
ATOM 733 C C . ALA A 1 93 ? 16.817 1.000 -8.753 1.00 89.50 93 ALA A C 1
ATOM 735 O O . ALA A 1 93 ? 17.252 1.131 -7.608 1.00 89.50 93 ALA A O 1
ATOM 736 N N . GLY A 1 94 ? 15.611 0.494 -8.991 1.00 88.19 94 GLY A N 1
ATOM 737 C CA . GLY A 1 94 ? 14.683 0.039 -7.953 1.00 88.19 94 GLY A CA 1
ATOM 738 C C . GLY A 1 94 ? 13.566 -0.810 -8.545 1.00 88.19 94 GLY A C 1
ATOM 739 O O . GLY A 1 94 ? 13.514 -1.006 -9.754 1.00 88.19 94 GLY A O 1
ATOM 740 N N . THR A 1 95 ? 12.659 -1.342 -7.728 1.00 86.00 95 THR A N 1
ATOM 741 C CA . THR A 1 95 ? 11.499 -2.076 -8.268 1.00 86.00 95 THR A CA 1
ATOM 742 C C . THR A 1 95 ? 10.611 -1.150 -9.107 1.00 86.00 95 THR A C 1
ATOM 744 O O . THR A 1 95 ? 10.588 0.063 -8.887 1.00 86.00 95 THR A O 1
ATOM 747 N N . ALA A 1 96 ? 9.836 -1.701 -10.045 1.00 85.19 96 ALA A N 1
ATOM 748 C CA . ALA A 1 96 ? 8.881 -0.908 -10.830 1.00 85.19 96 ALA A CA 1
ATOM 749 C C . ALA A 1 96 ? 7.913 -0.112 -9.939 1.00 85.19 96 ALA A C 1
ATOM 751 O O . ALA A 1 96 ? 7.740 1.089 -10.124 1.00 85.19 96 ALA A O 1
ATOM 752 N N . THR A 1 97 ? 7.377 -0.744 -8.892 1.00 84.44 97 THR A N 1
ATOM 753 C CA . THR A 1 97 ? 6.520 -0.079 -7.900 1.00 84.44 97 THR A CA 1
ATOM 754 C C . THR A 1 97 ? 7.238 1.047 -7.160 1.00 84.44 97 THR A C 1
ATOM 756 O O . THR A 1 97 ? 6.667 2.117 -6.991 1.00 84.44 97 THR A O 1
ATOM 759 N N . THR A 1 98 ? 8.508 0.862 -6.784 1.00 86.69 98 THR A N 1
ATOM 760 C CA . THR A 1 98 ? 9.323 1.917 -6.158 1.00 86.69 98 THR A CA 1
ATOM 761 C C . THR A 1 98 ? 9.468 3.127 -7.079 1.00 86.69 98 THR A C 1
ATOM 763 O O . THR A 1 98 ? 9.292 4.260 -6.631 1.00 86.69 98 THR A O 1
ATOM 766 N N . ASN A 1 99 ? 9.755 2.895 -8.362 1.00 88.62 99 ASN A N 1
ATOM 767 C CA . ASN A 1 99 ? 9.905 3.966 -9.347 1.00 88.62 99 ASN A CA 1
ATOM 768 C C . ASN A 1 99 ? 8.584 4.725 -9.547 1.00 88.62 99 ASN A C 1
ATOM 770 O O . ASN A 1 99 ? 8.587 5.955 -9.555 1.00 88.62 99 ASN A O 1
ATOM 774 N N . VAL A 1 100 ? 7.454 4.009 -9.608 1.00 88.44 100 VAL A N 1
ATOM 775 C CA . VAL A 1 100 ? 6.112 4.608 -9.678 1.00 88.44 100 VAL A CA 1
ATOM 776 C C . VAL A 1 100 ? 5.811 5.435 -8.425 1.00 88.44 100 VAL A C 1
ATOM 778 O O . VAL A 1 100 ? 5.476 6.609 -8.544 1.00 88.44 100 VAL A O 1
ATOM 781 N N . PHE A 1 101 ? 5.973 4.876 -7.222 1.00 88.88 101 PHE A N 1
ATOM 782 C CA . PHE A 1 101 ? 5.616 5.558 -5.969 1.00 88.88 101 PHE A CA 1
ATOM 783 C C . PHE A 1 101 ? 6.461 6.807 -5.704 1.00 88.88 101 PHE A C 1
ATOM 785 O O . PHE A 1 101 ? 5.953 7.783 -5.156 1.00 88.88 101 PHE A O 1
ATOM 792 N N . ARG A 1 102 ? 7.739 6.800 -6.107 1.00 87.25 102 ARG A N 1
ATOM 793 C CA . ARG A 1 102 ? 8.642 7.955 -5.976 1.00 87.25 102 ARG A CA 1
ATOM 794 C C . ARG A 1 102 ? 8.406 9.036 -7.028 1.00 87.25 102 ARG A C 1
ATOM 796 O O . ARG A 1 102 ? 8.877 10.159 -6.853 1.00 87.25 102 ARG A O 1
ATOM 803 N N . ASN A 1 103 ? 7.703 8.729 -8.114 1.00 88.12 103 ASN A N 1
ATOM 804 C CA . ASN A 1 103 ? 7.433 9.704 -9.157 1.00 88.12 103 ASN A CA 1
ATOM 805 C C . ASN A 1 103 ? 6.395 10.736 -8.680 1.00 88.12 103 ASN A C 1
ATOM 807 O O . ASN A 1 103 ? 5.315 10.395 -8.197 1.00 88.12 103 ASN A O 1
ATOM 811 N N . SER A 1 104 ? 6.690 12.025 -8.863 1.00 87.12 104 SER A N 1
ATOM 812 C CA . SER A 1 104 ? 5.805 13.119 -8.430 1.00 87.12 104 SER A CA 1
ATOM 813 C C . SER A 1 104 ? 4.398 13.070 -9.049 1.00 87.12 104 SER A C 1
ATOM 815 O O . SER A 1 104 ? 3.434 13.548 -8.440 1.00 87.12 104 SER A O 1
ATOM 817 N N . GLN A 1 105 ? 4.250 12.472 -10.237 1.00 89.75 105 GLN A N 1
ATOM 818 C CA . GLN A 1 105 ? 2.959 12.311 -10.901 1.00 89.75 105 GLN A CA 1
ATOM 819 C C . GLN A 1 105 ? 2.050 11.312 -10.174 1.00 89.75 105 GLN A C 1
ATOM 821 O O . GLN A 1 105 ? 0.831 11.488 -10.186 1.00 89.75 105 GLN A O 1
ATOM 826 N N . PHE A 1 106 ? 2.615 10.314 -9.484 1.00 89.25 106 PHE A N 1
ATOM 827 C CA . PHE A 1 106 ? 1.844 9.315 -8.742 1.00 89.25 106 PHE A CA 1
ATOM 828 C C . PHE A 1 106 ? 1.004 9.961 -7.643 1.00 89.25 106 PHE A C 1
ATOM 830 O O . PHE A 1 106 ? -0.207 9.762 -7.588 1.00 89.25 106 PHE A O 1
ATOM 837 N N . LYS A 1 107 ? 1.616 10.817 -6.816 1.00 87.25 107 LYS A N 1
ATOM 838 C CA . LYS A 1 107 ? 0.918 11.505 -5.719 1.00 87.25 107 LYS A CA 1
ATOM 839 C C . LYS A 1 107 ? -0.219 12.393 -6.231 1.00 87.25 107 LYS A C 1
ATOM 841 O O . LYS A 1 107 ? -1.310 12.395 -5.662 1.00 87.25 107 LYS A O 1
ATOM 846 N N . LYS A 1 108 ? 0.012 13.105 -7.342 1.00 89.50 108 LYS A N 1
ATOM 847 C CA . LYS A 1 108 ? -1.023 13.909 -8.017 1.00 89.50 108 LYS A CA 1
ATOM 848 C C . LYS A 1 108 ? -2.170 13.028 -8.519 1.00 89.50 108 LYS A C 1
ATOM 850 O O . LYS A 1 108 ? -3.331 13.371 -8.310 1.00 89.50 108 LYS A O 1
ATOM 855 N N . ALA A 1 109 ? -1.856 11.885 -9.129 1.00 90.50 109 ALA A N 1
ATOM 856 C CA . ALA A 1 109 ? -2.853 10.946 -9.629 1.00 90.50 109 ALA A CA 1
ATOM 857 C C . ALA A 1 109 ? -3.670 10.301 -8.498 1.00 90.50 109 ALA A C 1
ATOM 859 O O . ALA A 1 109 ? -4.894 10.284 -8.583 1.00 90.50 109 ALA A O 1
ATOM 860 N N . MET A 1 110 ? -3.029 9.840 -7.419 1.00 90.12 110 MET A N 1
ATOM 861 C CA . MET A 1 110 ? -3.721 9.270 -6.255 1.00 90.12 110 MET A CA 1
ATOM 862 C C . MET A 1 110 ? -4.678 10.275 -5.612 1.00 90.12 110 MET A C 1
ATOM 864 O O . MET A 1 110 ? -5.795 9.910 -5.255 1.00 90.12 110 MET A O 1
ATOM 868 N N . LYS A 1 111 ? -4.279 11.552 -5.520 1.00 88.62 111 LYS A N 1
ATOM 869 C CA . LYS A 1 111 ? -5.163 12.626 -5.046 1.00 88.62 111 LYS A CA 1
ATOM 870 C C . LYS A 1 111 ? -6.359 12.835 -5.981 1.00 88.62 111 LYS A C 1
ATOM 872 O O . LYS A 1 111 ? -7.482 12.945 -5.502 1.00 88.62 111 LYS A O 1
ATOM 877 N N . ALA A 1 112 ? -6.136 12.860 -7.296 1.00 88.56 112 ALA A N 1
ATOM 878 C CA . ALA A 1 112 ? -7.214 12.995 -8.279 1.00 88.56 112 ALA A CA 1
ATOM 879 C C . ALA A 1 112 ? -8.203 11.812 -8.243 1.00 88.56 112 ALA A C 1
ATOM 881 O O . ALA A 1 112 ? -9.397 12.004 -8.443 1.00 88.56 112 ALA A O 1
ATOM 882 N N . MET A 1 113 ? -7.717 10.608 -7.933 1.00 89.94 113 MET A N 1
ATOM 883 C CA . MET A 1 113 ? -8.520 9.387 -7.781 1.00 89.94 113 MET A CA 1
ATOM 884 C C . MET A 1 113 ? -9.020 9.158 -6.346 1.00 89.94 113 MET A C 1
ATOM 886 O O . MET A 1 113 ? -9.354 8.032 -5.995 1.00 89.94 113 MET A O 1
ATOM 890 N N . GLN A 1 114 ? -8.993 10.175 -5.475 1.00 87.06 114 GLN A N 1
ATOM 891 C CA . GLN A 1 114 ? -9.448 10.076 -4.076 1.00 87.06 114 GLN A CA 1
ATOM 892 C C . GLN A 1 114 ? -8.898 8.844 -3.320 1.00 87.06 114 GLN A C 1
ATOM 894 O O . GLN A 1 114 ? -9.534 8.285 -2.435 1.00 87.06 114 GLN A O 1
ATOM 899 N N . SER A 1 115 ? -7.693 8.408 -3.690 1.00 88.25 115 SER A N 1
ATOM 900 C CA . SER A 1 115 ? -7.019 7.207 -3.189 1.00 88.25 115 SER A CA 1
ATOM 901 C C . SER A 1 115 ? -5.723 7.592 -2.474 1.00 88.25 115 SER A C 1
ATOM 903 O O . SER A 1 115 ? -4.719 6.886 -2.554 1.00 88.25 115 SER A O 1
ATOM 905 N N . GLN A 1 116 ? -5.703 8.761 -1.824 1.00 90.00 116 GLN A N 1
ATOM 906 C CA . GLN A 1 116 ? -4.529 9.227 -1.095 1.00 90.00 116 GLN A CA 1
ATOM 907 C C . GLN A 1 116 ? -4.265 8.304 0.100 1.00 90.00 116 GLN A C 1
ATOM 909 O O . GLN A 1 116 ? -5.158 8.053 0.910 1.00 90.00 116 GLN A O 1
ATOM 914 N N . CYS A 1 117 ? -3.023 7.833 0.219 1.00 93.44 117 CYS A N 1
ATOM 915 C CA . CYS A 1 117 ? -2.597 7.042 1.365 1.00 93.44 117 CYS A CA 1
ATOM 916 C C . CYS A 1 117 ? -2.736 7.847 2.669 1.00 93.44 117 CYS A C 1
ATOM 918 O O . CYS A 1 117 ? -2.363 9.021 2.728 1.00 93.44 117 CYS A O 1
ATOM 920 N N . CYS A 1 118 ? -3.256 7.212 3.721 1.00 95.62 118 CYS A N 1
ATOM 921 C CA . CYS A 1 118 ? -3.341 7.800 5.056 1.00 95.62 118 CYS A CA 1
ATOM 922 C C . CYS A 1 118 ? -1.973 7.920 5.746 1.00 95.62 118 CYS A C 1
ATOM 924 O O . CYS A 1 118 ? -1.836 8.665 6.714 1.00 95.62 118 CYS A O 1
ATOM 926 N N . SER A 1 119 ? -0.969 7.179 5.273 1.00 96.94 119 SER A N 1
ATOM 927 C CA . SER A 1 119 ? 0.378 7.178 5.837 1.00 96.94 119 SER A CA 1
ATOM 928 C C . SER A 1 119 ? 1.261 8.265 5.216 1.00 96.94 119 SER A C 1
ATOM 930 O O . SER A 1 119 ? 1.196 8.476 4.003 1.00 96.94 119 SER A O 1
ATOM 932 N N . PRO A 1 120 ? 2.118 8.928 6.014 1.00 95.81 120 PRO A N 1
ATOM 933 C CA . PRO A 1 120 ? 3.109 9.872 5.508 1.00 95.81 120 PRO A CA 1
ATOM 934 C C . PRO A 1 120 ? 4.088 9.251 4.509 1.00 95.81 120 PRO A C 1
ATOM 936 O O . PRO A 1 120 ? 4.380 8.053 4.560 1.00 95.81 120 PRO A O 1
ATOM 939 N N . ASP A 1 121 ? 4.674 10.100 3.664 1.00 93.88 121 ASP A N 1
ATOM 940 C CA . ASP A 1 121 ? 5.720 9.711 2.715 1.00 93.88 121 ASP A CA 1
ATOM 941 C C . ASP A 1 121 ? 6.905 9.058 3.458 1.00 93.88 121 ASP A C 1
ATOM 943 O O . ASP A 1 121 ? 7.439 8.051 3.006 1.00 93.88 121 ASP A O 1
ATOM 947 N N . GLU A 1 122 ? 7.276 9.551 4.643 1.00 95.25 122 GLU A N 1
ATOM 948 C CA . GLU A 1 122 ? 8.359 8.988 5.458 1.00 95.25 122 GLU A CA 1
ATOM 949 C C . GLU A 1 122 ? 8.096 7.537 5.884 1.00 95.25 122 GLU A C 1
ATOM 951 O O . GLU A 1 122 ? 9.047 6.775 6.033 1.00 95.25 122 GLU A O 1
ATOM 956 N N . VAL A 1 123 ? 6.827 7.141 6.045 1.00 96.00 123 VAL A N 1
ATOM 957 C CA . VAL A 1 123 ? 6.438 5.752 6.336 1.00 96.00 123 VAL A CA 1
ATOM 958 C C . VAL A 1 123 ? 6.539 4.899 5.069 1.00 96.00 123 VAL A C 1
ATOM 960 O O . VAL A 1 123 ? 7.157 3.835 5.100 1.00 96.00 123 VAL A O 1
ATOM 963 N N . ILE A 1 124 ? 6.002 5.385 3.944 1.00 93.75 124 ILE A N 1
ATOM 964 C CA . ILE A 1 124 ? 6.008 4.686 2.641 1.00 93.75 124 ILE A CA 1
ATOM 965 C C . ILE A 1 124 ? 7.443 4.454 2.136 1.00 93.75 124 ILE A C 1
ATOM 967 O O . ILE A 1 124 ? 7.779 3.392 1.605 1.00 93.75 124 ILE A O 1
ATOM 971 N N . PHE A 1 125 ? 8.297 5.464 2.302 1.00 91.00 125 PHE A N 1
ATOM 972 C CA . PHE A 1 125 ? 9.710 5.458 1.919 1.00 91.00 125 PHE A CA 1
ATOM 973 C C . PHE A 1 125 ? 10.634 5.086 3.088 1.00 91.00 125 PHE A C 1
ATOM 975 O O . PHE A 1 125 ? 11.846 5.310 3.008 1.00 91.00 125 PHE A O 1
ATOM 982 N N . GLY A 1 126 ? 10.063 4.534 4.162 1.00 89.69 126 GLY A N 1
ATOM 983 C CA . GLY A 1 126 ? 10.789 4.077 5.334 1.00 89.69 126 GLY A CA 1
ATOM 984 C C . GLY A 1 126 ? 11.765 2.942 4.990 1.00 89.69 126 GLY A C 1
ATOM 985 O O . GLY A 1 126 ? 11.469 2.099 4.142 1.00 89.69 126 GLY A O 1
ATOM 986 N N . PRO A 1 127 ? 12.951 2.905 5.618 1.00 85.69 127 PRO A N 1
ATOM 987 C CA . PRO A 1 127 ? 13.998 1.946 5.263 1.00 85.69 127 PRO A CA 1
ATOM 988 C C . PRO A 1 127 ? 13.801 0.542 5.861 1.00 85.69 127 PRO A C 1
ATOM 990 O O . PRO A 1 127 ? 14.415 -0.400 5.364 1.00 85.69 127 PRO A O 1
ATOM 993 N N . ASP A 1 128 ? 12.977 0.384 6.903 1.00 91.12 128 ASP A N 1
ATOM 994 C CA . ASP A 1 128 ? 12.656 -0.915 7.507 1.00 91.12 128 ASP A CA 1
ATOM 995 C C . ASP A 1 128 ? 11.178 -1.251 7.316 1.00 91.12 128 ASP A C 1
ATOM 997 O O . ASP A 1 128 ? 10.285 -0.532 7.764 1.00 91.12 128 ASP A O 1
ATOM 1001 N N . PHE A 1 129 ? 10.935 -2.393 6.676 1.00 91.38 129 PHE A N 1
ATOM 1002 C CA . PHE A 1 129 ? 9.596 -2.875 6.361 1.00 91.38 129 PHE A CA 1
ATOM 1003 C C . PHE A 1 129 ? 8.715 -3.061 7.603 1.00 91.38 129 PHE A C 1
ATOM 1005 O O . PHE A 1 129 ? 7.537 -2.713 7.568 1.00 91.38 129 PHE A O 1
ATOM 1012 N N . ARG A 1 130 ? 9.261 -3.602 8.701 1.00 94.19 130 ARG A N 1
ATOM 1013 C CA . ARG A 1 130 ? 8.475 -3.914 9.905 1.00 94.19 130 ARG A CA 1
ATOM 1014 C C . ARG A 1 130 ? 8.046 -2.635 10.613 1.00 94.19 130 ARG A C 1
ATOM 1016 O O . ARG A 1 130 ? 6.902 -2.541 11.051 1.00 94.19 130 ARG A O 1
ATOM 1023 N N . GLN A 1 131 ? 8.935 -1.646 10.678 1.00 95.88 131 GLN A N 1
ATOM 1024 C CA . GLN A 1 131 ? 8.618 -0.324 11.213 1.00 95.88 131 GLN A CA 1
ATOM 1025 C C . GLN A 1 131 ? 7.584 0.396 10.344 1.00 95.88 131 GLN A C 1
ATOM 1027 O O . GLN A 1 131 ? 6.588 0.889 10.872 1.00 95.88 131 GLN A O 1
ATOM 1032 N N . SER A 1 132 ? 7.757 0.393 9.018 1.00 96.44 132 SER A N 1
ATOM 1033 C CA . SER A 1 132 ? 6.773 0.978 8.101 1.00 96.44 132 SER A CA 1
ATOM 1034 C C . SER A 1 132 ? 5.413 0.296 8.209 1.00 96.44 132 SER A C 1
ATOM 1036 O O . SER A 1 132 ? 4.398 0.981 8.274 1.00 96.44 132 SER A O 1
ATOM 1038 N N . LEU A 1 133 ? 5.367 -1.038 8.285 1.00 97.75 133 LEU A N 1
ATOM 1039 C CA . LEU A 1 133 ? 4.122 -1.784 8.455 1.00 97.75 133 LEU A CA 1
ATOM 1040 C C . LEU A 1 133 ? 3.404 -1.405 9.756 1.00 97.75 133 LEU A C 1
ATOM 1042 O O . LEU A 1 133 ? 2.208 -1.118 9.723 1.00 97.75 133 LEU A O 1
ATOM 1046 N N . TYR A 1 134 ? 4.126 -1.347 10.877 1.00 98.25 134 TYR A N 1
ATOM 1047 C CA . TYR A 1 134 ? 3.560 -0.900 12.149 1.00 98.25 134 TYR A CA 1
ATOM 1048 C C . TYR A 1 134 ? 2.965 0.511 12.025 1.00 98.25 134 TYR A C 1
ATOM 1050 O O . TYR A 1 134 ? 1.818 0.744 12.401 1.00 98.25 134 TYR A O 1
ATOM 1058 N N . CYS A 1 135 ? 3.702 1.443 11.415 1.00 98.31 135 CYS A N 1
ATOM 1059 C CA . CYS A 1 135 ? 3.225 2.806 11.202 1.00 98.31 135 CYS A CA 1
ATOM 1060 C C . CYS A 1 135 ? 2.048 2.890 10.214 1.00 98.31 135 CYS A C 1
ATOM 1062 O O . CYS A 1 135 ? 1.175 3.733 10.408 1.00 98.31 135 CYS A O 1
ATOM 1064 N N . HIS A 1 136 ? 1.971 2.029 9.193 1.00 98.50 136 HIS A N 1
ATOM 1065 C CA . HIS A 1 136 ? 0.802 1.940 8.311 1.00 98.50 136 HIS A CA 1
ATOM 1066 C C . HIS A 1 136 ? -0.450 1.530 9.086 1.00 98.50 136 HIS A C 1
ATOM 1068 O O . HIS A 1 136 ? -1.475 2.201 8.972 1.00 98.50 136 HIS A O 1
ATOM 1074 N N . LEU A 1 137 ? -0.355 0.481 9.911 1.00 98.69 137 LEU A N 1
ATOM 1075 C CA . LEU A 1 137 ? -1.456 0.037 10.769 1.00 98.69 137 LEU A CA 1
ATOM 1076 C C . LEU A 1 137 ? -1.880 1.149 11.736 1.00 98.69 137 LEU A C 1
ATOM 1078 O O . LEU A 1 137 ? -3.067 1.461 11.821 1.00 98.69 137 LEU A O 1
ATOM 1082 N N . LEU A 1 138 ? -0.916 1.808 12.386 1.00 98.69 138 LEU A N 1
ATOM 1083 C CA . LEU A 1 138 ? -1.178 2.923 13.297 1.00 98.69 138 LEU A CA 1
ATOM 1084 C C . LEU A 1 138 ? -1.876 4.097 12.591 1.00 98.69 138 LEU A C 1
ATOM 1086 O O . LEU A 1 138 ? -2.874 4.606 13.093 1.00 98.69 138 LEU A O 1
ATOM 1090 N N . CYS A 1 139 ? -1.417 4.491 11.396 1.00 98.56 139 CYS A N 1
ATOM 1091 C CA . CYS A 1 139 ? -2.088 5.516 10.587 1.00 98.56 139 CYS A CA 1
ATOM 1092 C C . CYS A 1 139 ? -3.521 5.110 10.228 1.00 98.56 139 CYS A C 1
ATOM 1094 O O . CYS A 1 139 ? -4.425 5.938 10.304 1.00 98.56 139 CYS A O 1
ATOM 1096 N N . GLY A 1 140 ? -3.730 3.846 9.847 1.00 98.50 140 GLY A N 1
ATOM 1097 C CA . GLY A 1 140 ? -5.058 3.316 9.554 1.00 98.50 140 GLY A CA 1
ATOM 1098 C C . GLY A 1 140 ? -6.001 3.486 10.741 1.00 98.50 140 GLY A C 1
ATOM 1099 O O . GLY A 1 140 ? -7.088 4.030 10.580 1.00 98.50 140 GLY A O 1
ATOM 1100 N N . LEU A 1 141 ? -5.566 3.084 11.939 1.00 98.69 141 LEU A N 1
ATOM 1101 C CA . LEU A 1 141 ? -6.356 3.193 13.169 1.00 98.69 141 LEU A CA 1
ATOM 1102 C C . LEU A 1 141 ? -6.663 4.649 13.553 1.00 98.69 141 LEU A C 1
ATOM 1104 O O . LEU A 1 141 ? -7.804 4.951 13.898 1.00 98.69 141 LEU A O 1
ATOM 1108 N N . ILE A 1 142 ? -5.683 5.556 13.443 1.00 98.38 142 ILE A N 1
ATOM 1109 C CA . ILE A 1 142 ? -5.869 6.999 13.697 1.00 98.38 142 ILE A CA 1
ATOM 1110 C C . ILE A 1 142 ? -6.945 7.582 12.774 1.00 98.38 142 ILE A C 1
ATOM 1112 O O . ILE A 1 142 ? -7.790 8.359 13.211 1.00 98.38 142 ILE A O 1
ATOM 1116 N N . PHE A 1 143 ? -6.930 7.190 11.501 1.00 98.00 143 PHE A N 1
ATOM 1117 C CA . PHE A 1 143 ? -7.830 7.716 10.478 1.00 98.00 143 PHE A CA 1
ATOM 1118 C C . PHE A 1 143 ? -9.009 6.792 10.172 1.00 98.00 143 PHE A C 1
ATOM 1120 O O . PHE A 1 143 ? -9.587 6.889 9.091 1.00 98.00 143 PHE A O 1
ATOM 1127 N N . ARG A 1 144 ? -9.387 5.902 11.100 1.00 98.00 144 ARG A N 1
ATOM 1128 C CA . ARG A 1 144 ? -10.312 4.791 10.824 1.00 98.00 144 ARG A CA 1
ATOM 1129 C C . ARG A 1 144 ? -11.652 5.192 10.207 1.00 98.00 144 ARG A C 1
ATOM 1131 O O . ARG A 1 144 ? -12.170 4.467 9.365 1.00 98.00 144 ARG A O 1
ATOM 1138 N N . GLU A 1 145 ? -12.186 6.347 10.599 1.00 97.31 145 GLU A N 1
ATOM 1139 C CA . GLU A 1 145 ? -13.449 6.880 10.072 1.00 97.31 145 GLU A CA 1
ATOM 1140 C C . GLU A 1 145 ? -13.308 7.411 8.639 1.00 97.31 145 GLU A C 1
ATOM 1142 O O . GLU A 1 145 ? -14.268 7.413 7.875 1.00 97.31 145 GLU A O 1
ATOM 1147 N N . GLU A 1 146 ? -12.110 7.830 8.234 1.00 97.12 146 GLU A N 1
ATOM 1148 C CA . GLU A 1 146 ? -11.840 8.327 6.884 1.00 97.12 146 GLU A CA 1
ATOM 1149 C C . GLU A 1 146 ? -11.473 7.200 5.910 1.00 97.12 146 GLU A C 1
ATOM 1151 O O . GLU A 1 146 ? -11.500 7.417 4.698 1.00 97.12 146 GLU A O 1
ATOM 1156 N N . ILE A 1 147 ? -11.109 6.008 6.403 1.00 98.00 147 ILE A N 1
ATOM 1157 C CA . ILE A 1 147 ? -10.687 4.894 5.548 1.00 98.00 147 ILE A CA 1
ATOM 1158 C C . ILE A 1 147 ? -11.876 4.365 4.742 1.00 98.00 147 ILE A C 1
ATOM 1160 O O . ILE A 1 147 ? -12.810 3.779 5.283 1.00 98.00 147 ILE A O 1
ATOM 1164 N N . GLN A 1 148 ? -11.797 4.528 3.422 1.00 97.44 148 GLN A N 1
ATOM 1165 C CA . GLN A 1 148 ? -12.773 4.002 2.461 1.00 97.44 148 GLN A CA 1
ATOM 1166 C C . GLN A 1 148 ? -12.184 2.920 1.549 1.00 97.44 148 GLN A C 1
ATOM 1168 O O . GLN A 1 148 ? -12.922 2.189 0.895 1.00 97.44 148 GLN A O 1
ATOM 1173 N N . LEU A 1 149 ? -10.860 2.790 1.524 1.00 96.56 149 LEU A N 1
ATOM 1174 C CA . LEU A 1 149 ? -10.132 1.834 0.699 1.00 96.56 149 LEU A CA 1
ATOM 1175 C C . LEU A 1 149 ? -9.018 1.196 1.524 1.00 96.56 149 LEU A C 1
ATOM 1177 O O . LEU A 1 149 ? -8.215 1.908 2.122 1.00 96.56 149 LEU A O 1
ATOM 1181 N N . VAL A 1 150 ? -8.922 -0.130 1.508 1.00 98.31 150 VAL A N 1
ATOM 1182 C CA . VAL A 1 150 ? -7.736 -0.853 1.989 1.00 98.31 150 VAL A CA 1
ATOM 1183 C C . VAL A 1 150 ? -7.040 -1.475 0.789 1.00 98.31 150 VAL A C 1
ATOM 1185 O O . VAL A 1 150 ? -7.674 -2.186 0.013 1.00 98.31 150 VAL A O 1
ATOM 1188 N N . SER A 1 151 ? -5.747 -1.220 0.596 1.00 97.00 151 SER A N 1
ATOM 1189 C CA . SER A 1 151 ? -5.066 -1.730 -0.594 1.00 97.00 151 SER A CA 1
ATOM 1190 C C . SER A 1 151 ? -3.598 -2.085 -0.404 1.00 97.00 151 SER A C 1
ATOM 1192 O O . SER A 1 151 ? -2.904 -1.584 0.476 1.00 97.00 151 SER A O 1
ATOM 1194 N N . SER A 1 152 ? -3.097 -2.934 -1.293 1.00 95.69 152 SER A N 1
ATOM 1195 C CA . SER A 1 152 ? -1.670 -3.181 -1.508 1.00 95.69 152 SER A CA 1
ATOM 1196 C C . SER A 1 152 ? -1.460 -3.674 -2.940 1.00 95.69 152 SER A C 1
ATOM 1198 O O . SER A 1 152 ? -2.426 -3.964 -3.640 1.00 95.69 152 SER A O 1
ATOM 1200 N N . THR A 1 153 ? -0.210 -3.809 -3.387 1.00 92.50 153 THR A N 1
ATOM 1201 C CA . THR A 1 153 ? 0.083 -4.427 -4.689 1.00 92.50 153 THR A CA 1
ATOM 1202 C C . THR A 1 153 ? -0.434 -5.865 -4.752 1.00 92.50 153 THR A C 1
ATOM 1204 O O . THR A 1 153 ? -1.015 -6.249 -5.755 1.00 92.50 153 THR A O 1
ATOM 1207 N N . PHE A 1 154 ? -0.270 -6.651 -3.684 1.00 94.44 154 PHE A N 1
ATOM 1208 C CA . PHE A 1 154 ? -0.613 -8.077 -3.650 1.00 94.44 154 PHE A CA 1
ATOM 1209 C C . PHE A 1 154 ? -1.487 -8.415 -2.440 1.00 94.44 154 PHE A C 1
ATOM 1211 O O . PHE A 1 154 ? -1.263 -7.882 -1.349 1.00 94.44 154 PHE A O 1
ATOM 1218 N N . ALA A 1 155 ? -2.417 -9.363 -2.601 1.00 96.56 155 ALA A N 1
ATOM 1219 C CA . ALA A 1 155 ? -3.256 -9.874 -1.512 1.00 96.56 155 ALA A CA 1
ATOM 1220 C C . ALA A 1 155 ? -2.429 -10.387 -0.318 1.00 96.56 155 ALA A C 1
ATOM 1222 O O . ALA A 1 155 ? -2.783 -10.131 0.835 1.00 96.56 155 ALA A O 1
ATOM 1223 N N . HIS A 1 156 ? -1.282 -11.028 -0.590 1.00 96.19 156 HIS A N 1
ATOM 1224 C CA . HIS A 1 156 ? -0.324 -11.460 0.432 1.00 96.19 156 HIS A CA 1
ATOM 1225 C C . HIS A 1 156 ? 0.027 -10.339 1.421 1.00 96.19 156 HIS A C 1
ATOM 1227 O O . HIS A 1 156 ? 0.003 -10.563 2.629 1.00 96.19 156 HIS A O 1
ATOM 1233 N N . SER A 1 157 ? 0.322 -9.132 0.932 1.00 96.75 157 SER A N 1
ATOM 1234 C CA . SER A 1 157 ? 0.748 -8.013 1.779 1.00 96.75 157 SER A CA 1
ATOM 1235 C C . SER A 1 157 ? -0.365 -7.535 2.709 1.00 96.75 157 SER A C 1
ATOM 1237 O O . SER A 1 157 ? -0.093 -7.189 3.855 1.00 96.75 157 SER A O 1
ATOM 1239 N N . ILE A 1 158 ? -1.619 -7.563 2.248 1.00 98.38 158 ILE A N 1
ATOM 1240 C CA . ILE A 1 158 ? -2.784 -7.206 3.068 1.00 98.38 158 ILE A CA 1
ATOM 1241 C C . ILE A 1 158 ? -2.977 -8.256 4.165 1.00 98.38 158 ILE A C 1
ATOM 1243 O O . ILE A 1 158 ? -3.083 -7.916 5.341 1.00 98.38 158 ILE A O 1
ATOM 1247 N N . VAL A 1 159 ? -2.945 -9.542 3.802 1.00 98.50 159 VAL A N 1
ATOM 1248 C CA . VAL A 1 159 ? -3.039 -10.643 4.774 1.00 98.50 159 VAL A CA 1
ATOM 1249 C C . VAL A 1 159 ? -1.902 -10.578 5.791 1.00 98.50 159 VAL A C 1
ATOM 1251 O O . VAL A 1 159 ? -2.142 -10.758 6.983 1.00 98.50 159 VAL A O 1
ATOM 1254 N N . HIS A 1 160 ? -0.676 -10.304 5.346 1.00 98.31 160 HIS A N 1
ATOM 1255 C CA . HIS A 1 160 ? 0.473 -10.147 6.229 1.00 98.31 160 HIS A CA 1
ATOM 1256 C C . HIS A 1 160 ? 0.274 -8.981 7.202 1.00 98.31 160 HIS A C 1
ATOM 1258 O O . HIS A 1 160 ? 0.467 -9.159 8.400 1.00 98.31 160 HIS A O 1
ATOM 1264 N N . ALA A 1 161 ? -0.187 -7.826 6.714 1.00 98.62 161 ALA A N 1
ATOM 1265 C CA . ALA A 1 161 ? -0.425 -6.657 7.547 1.00 98.62 161 ALA A CA 1
ATOM 1266 C C . ALA A 1 161 ? -1.450 -6.918 8.658 1.00 98.62 161 ALA A C 1
ATOM 1268 O O . ALA A 1 161 ? -1.192 -6.601 9.818 1.00 98.62 161 ALA A O 1
ATOM 1269 N N . PHE A 1 162 ? -2.582 -7.548 8.334 1.00 98.56 162 PHE A N 1
ATOM 1270 C CA . PHE A 1 162 ? -3.596 -7.859 9.343 1.00 98.56 162 PHE A CA 1
ATOM 1271 C C . PHE A 1 162 ? -3.174 -8.984 10.287 1.00 98.56 162 PHE A C 1
ATOM 1273 O O . PHE A 1 162 ? -3.465 -8.885 11.472 1.00 98.56 162 PHE A O 1
ATOM 1280 N N . ARG A 1 163 ? -2.394 -9.977 9.835 1.00 98.38 163 ARG A N 1
ATOM 1281 C CA . ARG A 1 163 ? -1.744 -10.943 10.743 1.00 98.38 163 ARG A CA 1
ATOM 1282 C C . ARG A 1 163 ? -0.784 -10.264 11.714 1.00 98.38 163 ARG A C 1
ATOM 1284 O O . ARG A 1 163 ? -0.719 -10.648 12.874 1.00 98.38 163 ARG A O 1
ATOM 1291 N N . THR A 1 164 ? -0.036 -9.262 11.259 1.00 98.44 164 THR A N 1
ATOM 1292 C CA . THR A 1 164 ? 0.809 -8.464 12.151 1.00 98.44 164 THR A CA 1
ATOM 1293 C C . THR A 1 164 ? -0.039 -7.666 13.132 1.00 98.44 164 THR A C 1
ATOM 1295 O O . THR A 1 164 ? 0.310 -7.633 14.307 1.00 98.44 164 THR A O 1
ATOM 1298 N N . LEU A 1 165 ? -1.168 -7.089 12.701 1.00 98.62 165 LEU A N 1
ATOM 1299 C CA . LEU A 1 165 ? -2.104 -6.421 13.611 1.00 98.62 165 LEU A CA 1
ATOM 1300 C C . LEU A 1 165 ? -2.571 -7.368 14.722 1.00 98.62 165 LEU A C 1
ATOM 1302 O O . LEU A 1 165 ? -2.544 -6.955 15.877 1.00 98.62 165 LEU A O 1
ATOM 1306 N N . GLU A 1 166 ? -2.894 -8.633 14.416 1.00 98.12 166 GLU A N 1
ATOM 1307 C CA . GLU A 1 166 ? -3.262 -9.630 15.443 1.00 98.12 166 GLU A CA 1
ATOM 1308 C C . GLU A 1 166 ? -2.209 -9.748 16.561 1.00 98.12 166 GLU A C 1
ATOM 1310 O O . GLU A 1 166 ? -2.549 -10.030 17.706 1.00 98.12 166 GLU A O 1
ATOM 1315 N N . GLN A 1 167 ? -0.934 -9.502 16.244 1.00 98.06 167 GLN A N 1
ATOM 1316 C CA . GLN A 1 167 ? 0.189 -9.629 17.175 1.00 98.06 167 GLN A CA 1
ATOM 1317 C C . GLN A 1 167 ? 0.518 -8.336 17.927 1.00 98.06 167 GLN A C 1
ATOM 1319 O O . GLN A 1 167 ? 1.092 -8.403 19.009 1.00 98.06 167 GLN A O 1
ATOM 1324 N N . VAL A 1 168 ? 0.229 -7.166 17.348 1.00 98.19 168 VAL A N 1
ATOM 1325 C CA . VAL A 1 168 ? 0.702 -5.869 17.876 1.00 98.19 168 VAL A CA 1
ATOM 1326 C C . VAL A 1 168 ? -0.421 -4.893 18.224 1.00 98.19 168 VAL A C 1
ATOM 1328 O O . VAL A 1 168 ? -0.140 -3.750 18.576 1.00 98.19 168 VAL A O 1
ATOM 1331 N N . TRP A 1 169 ? -1.691 -5.302 18.135 1.00 98.19 169 TRP A N 1
ATOM 1332 C CA . TRP A 1 169 ? -2.830 -4.410 18.379 1.00 98.19 169 TRP A CA 1
ATOM 1333 C C . TRP A 1 169 ? -2.829 -3.785 19.781 1.00 98.19 169 TRP A C 1
ATOM 1335 O O . TRP A 1 169 ? -3.239 -2.637 19.927 1.00 98.19 169 TRP A O 1
ATOM 1345 N N . GLU A 1 170 ? -2.340 -4.493 20.802 1.00 98.19 170 GLU A N 1
ATOM 1346 C CA . GLU A 1 170 ? -2.245 -3.951 22.162 1.00 98.19 170 GLU A CA 1
ATOM 1347 C C . GLU A 1 170 ? -1.231 -2.806 22.245 1.00 98.19 170 GLU A C 1
ATOM 1349 O O . GLU A 1 170 ? -1.535 -1.767 22.830 1.00 98.19 170 GLU A O 1
ATOM 1354 N N . GLU A 1 171 ? -0.069 -2.966 21.605 1.00 98.19 171 GLU A N 1
ATOM 1355 C CA . GLU A 1 171 ? 0.973 -1.934 21.509 1.00 98.19 171 GLU A CA 1
ATOM 1356 C C . GLU A 1 171 ? 0.454 -0.722 20.722 1.00 98.19 171 GLU A C 1
ATOM 1358 O O . GLU A 1 171 ? 0.586 0.413 21.173 1.00 98.19 171 GLU A O 1
ATOM 1363 N N . LEU A 1 172 ? -0.257 -0.958 19.612 1.00 98.56 172 LEU A N 1
ATOM 1364 C CA . LEU A 1 172 ? -0.916 0.104 18.845 1.00 98.56 172 LEU A CA 1
ATOM 1365 C C . LEU A 1 172 ? -1.929 0.883 19.701 1.00 98.56 172 LEU A C 1
ATOM 1367 O O . LEU A 1 172 ? -1.985 2.110 19.625 1.00 98.56 172 LEU A O 1
ATOM 1371 N N . CYS A 1 173 ? -2.717 0.198 20.535 1.00 98.56 173 CYS A N 1
ATOM 1372 C CA . CYS A 1 173 ? -3.647 0.845 21.461 1.00 98.56 173 CYS A CA 1
ATOM 1373 C C . CYS A 1 173 ? -2.928 1.677 22.534 1.00 98.56 173 CYS A C 1
ATOM 1375 O O . CYS A 1 173 ? -3.437 2.735 22.904 1.00 98.56 173 CYS A O 1
ATOM 1377 N N . VAL A 1 174 ? -1.771 1.228 23.034 1.00 98.50 174 VAL A N 1
ATOM 1378 C CA . VAL A 1 174 ? -0.945 2.007 23.975 1.00 98.50 174 VAL A CA 1
ATOM 1379 C C . VAL A 1 174 ? -0.421 3.273 23.299 1.00 98.50 174 VAL A C 1
ATOM 1381 O O . VAL A 1 174 ? -0.614 4.362 23.834 1.00 98.50 174 VAL A O 1
ATOM 1384 N N . ASP A 1 175 ? 0.138 3.158 22.094 1.00 98.44 175 ASP A N 1
ATOM 1385 C CA . ASP A 1 175 ? 0.656 4.307 21.346 1.00 98.44 175 ASP A CA 1
ATOM 1386 C C . ASP A 1 175 ? -0.440 5.354 21.075 1.00 98.44 175 ASP A C 1
ATOM 1388 O O . ASP A 1 175 ? -0.218 6.555 21.237 1.00 98.44 175 ASP A O 1
ATOM 1392 N N . ILE A 1 176 ? -1.647 4.912 20.699 1.00 98.75 176 ILE A N 1
ATOM 1393 C CA . ILE A 1 176 ? -2.809 5.795 20.496 1.00 98.75 176 ILE A CA 1
ATOM 1394 C C . ILE A 1 176 ? -3.234 6.456 21.810 1.00 98.75 176 ILE A C 1
ATOM 1396 O O . ILE A 1 176 ? -3.505 7.656 21.831 1.00 98.75 176 ILE A O 1
ATOM 1400 N N . ARG A 1 177 ? -3.300 5.693 22.907 1.00 98.62 177 ARG A N 1
ATOM 1401 C CA . ARG A 1 177 ? -3.722 6.206 24.215 1.00 98.62 177 ARG A CA 1
ATOM 1402 C C . ARG A 1 177 ? -2.788 7.297 24.714 1.00 98.62 177 ARG A C 1
ATOM 1404 O O . ARG A 1 177 ? -3.257 8.381 25.045 1.00 98.62 177 ARG A O 1
ATOM 1411 N N . GLU A 1 178 ? -1.494 6.999 24.748 1.00 97.94 178 GLU A N 1
ATOM 1412 C CA . GLU A 1 178 ? -0.477 7.884 25.317 1.00 97.94 178 GLU A CA 1
ATOM 1413 C C . GLU A 1 178 ? -0.070 8.994 24.347 1.00 97.94 178 GLU A C 1
ATOM 1415 O O . GLU A 1 178 ? 0.527 9.989 24.746 1.00 97.94 178 GLU A O 1
ATOM 1420 N N . GLY A 1 179 ? -0.376 8.842 23.057 1.00 97.69 179 GLY A N 1
ATOM 1421 C CA . GLY A 1 179 ? 0.080 9.775 22.036 1.00 97.69 179 GLY A CA 1
ATOM 1422 C C . GLY A 1 179 ? 1.584 9.673 21.762 1.00 97.69 179 GLY A C 1
ATOM 1423 O O . GLY A 1 179 ? 2.163 10.589 21.180 1.00 97.69 179 GLY A O 1
ATOM 1424 N N . ILE A 1 180 ? 2.232 8.588 22.196 1.00 96.81 180 ILE A N 1
ATOM 1425 C CA . ILE A 1 180 ? 3.682 8.394 22.134 1.00 96.81 180 ILE A CA 1
ATOM 1426 C C . ILE A 1 180 ? 3.971 7.164 21.286 1.00 96.81 180 ILE A C 1
ATOM 1428 O O . ILE A 1 180 ? 3.478 6.080 21.557 1.00 96.81 180 ILE A O 1
ATOM 1432 N N . LEU A 1 181 ? 4.801 7.332 20.261 1.00 97.38 181 LEU A N 1
ATOM 1433 C CA . LEU A 1 181 ? 5.179 6.233 19.382 1.00 97.38 181 LEU A CA 1
ATOM 1434 C C . LEU A 1 181 ? 6.182 5.300 20.072 1.00 97.38 181 LEU A C 1
ATOM 1436 O O . LEU A 1 181 ? 7.242 5.770 20.513 1.00 97.38 181 LEU A O 1
ATOM 1440 N N . THR A 1 182 ? 5.902 3.995 20.059 1.00 97.00 182 THR A N 1
ATOM 1441 C CA . THR A 1 182 ? 6.774 2.934 20.587 1.00 97.00 182 THR A CA 1
ATOM 1442 C C . THR A 1 182 ? 8.247 3.090 20.183 1.00 97.00 182 THR A C 1
ATOM 1444 O O . THR A 1 182 ? 8.586 3.554 19.085 1.00 97.00 182 THR A O 1
ATOM 1447 N N . SER A 1 183 ? 9.162 2.672 21.062 1.00 96.12 183 SER A N 1
ATOM 1448 C CA . SER A 1 183 ? 10.613 2.675 20.819 1.00 96.12 183 SER A CA 1
ATOM 1449 C C . SER A 1 183 ? 11.050 1.689 19.728 1.00 96.12 183 SER A C 1
ATOM 1451 O O . SER A 1 183 ? 12.154 1.822 19.198 1.00 96.12 183 SER A O 1
ATOM 1453 N N . ARG A 1 184 ? 10.170 0.760 19.317 1.00 94.56 184 ARG A N 1
ATOM 1454 C CA . ARG A 1 184 ? 10.367 -0.121 18.151 1.00 94.56 184 ARG A CA 1
ATOM 1455 C C . ARG A 1 184 ? 10.635 0.669 16.868 1.00 94.56 184 ARG A C 1
ATOM 1457 O O . ARG A 1 184 ? 11.350 0.188 15.988 1.00 94.56 184 ARG A O 1
ATOM 1464 N N . ILE A 1 185 ? 10.056 1.865 16.745 1.00 96.94 185 ILE A N 1
ATOM 1465 C CA . ILE A 1 185 ? 10.290 2.738 15.596 1.00 96.94 185 ILE A CA 1
ATOM 1466 C C . ILE A 1 185 ? 11.546 3.565 15.851 1.00 96.94 185 ILE A C 1
ATOM 1468 O O . ILE A 1 185 ? 11.529 4.493 16.652 1.00 96.94 185 ILE A O 1
ATOM 1472 N N . THR A 1 186 ? 12.640 3.259 15.166 1.00 96.12 186 THR A N 1
ATOM 1473 C CA . THR A 1 186 ? 13.949 3.874 15.421 1.00 96.12 186 THR A CA 1
ATOM 1474 C C . THR A 1 186 ? 14.301 4.987 14.437 1.00 96.12 186 THR A C 1
ATOM 1476 O O . THR A 1 186 ? 15.104 5.855 14.772 1.00 96.12 186 THR A O 1
ATOM 1479 N N . PHE A 1 187 ? 13.701 5.015 13.241 1.00 93.88 187 PHE A N 1
ATOM 1480 C CA . PHE A 1 187 ? 14.076 5.992 12.211 1.00 93.88 187 PHE A CA 1
ATOM 1481 C C . PHE A 1 187 ? 13.567 7.407 12.532 1.00 93.88 187 PHE A C 1
ATOM 1483 O O . PHE A 1 187 ? 12.350 7.612 12.578 1.00 93.88 187 PHE A O 1
ATOM 1490 N N . PRO A 1 188 ? 14.454 8.415 12.687 1.00 95.12 188 PRO A N 1
ATOM 1491 C CA . PRO A 1 188 ? 14.055 9.754 13.127 1.00 95.12 188 PRO A CA 1
ATOM 1492 C C . PRO A 1 188 ? 13.025 10.441 12.224 1.00 95.12 188 PRO A C 1
ATOM 1494 O O . PRO A 1 188 ? 12.109 11.087 12.727 1.00 95.12 188 PRO A O 1
ATOM 1497 N N . SER A 1 189 ? 13.133 10.275 10.901 1.00 94.62 189 SER A N 1
ATOM 1498 C CA . SER A 1 189 ? 12.176 10.844 9.941 1.00 94.62 189 SER A CA 1
ATOM 1499 C C . SER A 1 189 ? 10.771 10.267 10.124 1.00 94.62 189 SER A C 1
ATOM 1501 O O . SER A 1 189 ? 9.802 11.020 10.181 1.00 94.62 189 SER A O 1
ATOM 1503 N N . VAL A 1 190 ? 10.666 8.946 10.303 1.00 96.12 190 VAL A N 1
ATOM 1504 C CA . VAL A 1 190 ? 9.399 8.254 10.575 1.00 96.12 190 VAL A CA 1
ATOM 1505 C C . VAL A 1 190 ? 8.826 8.710 11.913 1.00 96.12 190 VAL A C 1
ATOM 1507 O O . VAL A 1 190 ? 7.657 9.084 11.978 1.00 96.12 190 VAL A O 1
ATOM 1510 N N . ARG A 1 191 ? 9.649 8.754 12.971 1.00 97.06 191 ARG A N 1
ATOM 1511 C CA . ARG A 1 191 ? 9.216 9.235 14.294 1.00 97.06 191 ARG A CA 1
ATOM 1512 C C . ARG A 1 191 ? 8.687 10.668 14.227 1.00 97.06 191 ARG A C 1
ATOM 1514 O O . ARG A 1 191 ? 7.622 10.941 14.767 1.00 97.06 191 ARG A O 1
ATOM 1521 N N . SER A 1 192 ? 9.392 11.566 13.535 1.00 97.00 192 SER A N 1
ATOM 1522 C CA . SER A 1 192 ? 8.977 12.965 13.366 1.00 97.00 192 SER A CA 1
ATOM 1523 C C . SER A 1 192 ? 7.668 13.092 12.582 1.00 97.00 192 SER A C 1
ATOM 1525 O O . SER A 1 192 ? 6.804 13.881 12.959 1.00 97.00 192 SER A O 1
ATOM 1527 N N . ALA A 1 193 ? 7.489 12.306 11.517 1.00 97.31 193 ALA A N 1
ATOM 1528 C CA . ALA A 1 193 ? 6.254 12.298 10.739 1.00 97.31 193 ALA A CA 1
ATOM 1529 C C . ALA A 1 193 ? 5.066 11.776 11.561 1.00 97.31 193 ALA A C 1
ATOM 1531 O O . ALA A 1 193 ? 4.014 12.412 11.595 1.00 97.31 193 ALA A O 1
ATOM 1532 N N . MET A 1 194 ? 5.250 10.667 12.280 1.00 97.88 194 MET A N 1
ATOM 1533 C CA . MET A 1 194 ? 4.212 10.073 13.125 1.00 97.88 194 MET A CA 1
ATOM 1534 C C . MET A 1 194 ? 3.861 10.948 14.331 1.00 97.88 194 MET A C 1
ATOM 1536 O O . MET A 1 194 ? 2.686 11.049 14.667 1.00 97.88 194 MET A O 1
ATOM 1540 N N . ALA A 1 195 ? 4.827 11.647 14.935 1.00 96.00 195 ALA A N 1
ATOM 1541 C CA . ALA A 1 195 ? 4.580 12.569 16.048 1.00 96.00 195 ALA A CA 1
ATOM 1542 C C . ALA A 1 195 ? 3.647 13.739 15.677 1.00 96.00 195 ALA A C 1
ATOM 1544 O O . ALA A 1 195 ? 2.998 14.309 16.545 1.00 96.00 195 ALA A O 1
ATOM 1545 N N . LYS A 1 196 ? 3.545 14.096 14.388 1.00 96.88 196 LYS A N 1
ATOM 1546 C CA . LYS A 1 196 ? 2.583 15.107 13.908 1.00 96.88 196 LYS A CA 1
ATOM 1547 C C . LYS A 1 196 ? 1.149 14.573 13.843 1.00 96.88 196 LYS A C 1
ATOM 1549 O O . LYS A 1 196 ? 0.208 15.364 13.824 1.00 96.88 196 LYS A O 1
ATOM 1554 N N . LEU A 1 197 ? 0.991 13.253 13.750 1.00 96.31 197 LEU A N 1
ATOM 1555 C CA . LEU A 1 197 ? -0.299 12.574 13.623 1.00 96.31 197 LEU A CA 1
ATOM 1556 C C . LEU A 1 197 ? -0.816 12.067 14.969 1.00 96.31 197 LEU A C 1
ATOM 1558 O O . LEU A 1 197 ? -2.014 12.129 15.233 1.00 96.31 197 LEU A O 1
ATOM 1562 N N . LEU A 1 198 ? 0.089 11.549 15.796 1.00 95.25 198 LEU A N 1
ATOM 1563 C CA . LEU A 1 198 ? -0.234 10.899 17.052 1.00 95.25 198 LEU A CA 1
ATOM 1564 C C . LEU A 1 198 ? -0.523 11.955 18.125 1.00 95.25 198 LEU A C 1
ATOM 1566 O O . LEU A 1 198 ? 0.297 12.828 18.403 1.00 95.25 198 LEU A O 1
ATOM 1570 N N . LYS A 1 199 ? -1.714 11.880 18.712 1.00 95.62 199 LYS A N 1
ATOM 1571 C CA . LYS A 1 199 ? -2.147 12.693 19.852 1.00 95.62 199 LYS A CA 1
ATOM 1572 C C . LYS A 1 199 ? -2.755 11.750 20.887 1.00 95.62 199 LYS A C 1
ATOM 1574 O O . LYS A 1 199 ? -3.399 10.793 20.452 1.00 95.62 199 LYS A O 1
ATOM 1579 N N . PRO A 1 200 ? -2.592 12.005 22.198 1.00 98.25 200 PRO A N 1
ATOM 1580 C CA . PRO A 1 200 ? -3.204 11.167 23.224 1.00 98.25 200 PRO A CA 1
ATOM 1581 C C . PRO A 1 200 ? -4.708 11.033 22.979 1.00 98.25 200 PRO A C 1
ATOM 1583 O O . PRO A 1 200 ? -5.425 12.036 22.939 1.00 98.25 200 PRO A O 1
ATOM 1586 N N . ASN A 1 201 ? -5.178 9.806 22.759 1.00 98.44 201 ASN A N 1
ATOM 1587 C CA . ASN A 1 201 ? -6.583 9.515 22.494 1.00 98.44 201 ASN A CA 1
ATOM 1588 C C . ASN A 1 201 ? -7.028 8.212 23.191 1.00 98.44 201 ASN A C 1
ATOM 1590 O O . ASN A 1 201 ? -7.173 7.165 22.548 1.00 98.44 201 ASN A O 1
ATOM 1594 N N . PRO A 1 202 ? -7.252 8.257 24.519 1.00 98.50 202 PRO A N 1
ATOM 1595 C CA . PRO A 1 202 ? -7.724 7.112 25.297 1.00 98.50 202 PRO A CA 1
ATOM 1596 C C . PRO A 1 202 ? -9.034 6.508 24.777 1.00 98.50 202 PRO A C 1
ATOM 1598 O O . PRO A 1 202 ? -9.177 5.287 24.752 1.00 98.50 202 PRO A O 1
ATOM 1601 N N . GLU A 1 203 ? -9.963 7.347 24.312 1.00 98.56 203 GLU A N 1
ATOM 1602 C CA . GLU A 1 203 ? -11.274 6.917 23.813 1.00 98.56 203 GLU A CA 1
ATOM 1603 C C . GLU A 1 203 ? -11.151 6.049 22.558 1.00 98.56 203 GLU A C 1
ATOM 1605 O O . GLU A 1 203 ? -11.775 4.989 22.471 1.00 98.56 203 GLU A O 1
ATOM 1610 N N . LEU A 1 204 ? -10.305 6.456 21.603 1.00 98.50 204 LEU A N 1
ATOM 1611 C CA . LEU A 1 204 ? -10.027 5.667 20.405 1.00 98.50 204 LEU A CA 1
ATOM 1612 C C . LEU A 1 204 ? -9.339 4.345 20.761 1.00 98.50 204 LEU A C 1
ATOM 1614 O O . LEU A 1 204 ? -9.701 3.304 20.214 1.00 98.50 204 LEU A O 1
ATOM 1618 N N . ALA A 1 205 ? -8.387 4.362 21.696 1.00 98.62 205 ALA A N 1
ATOM 1619 C CA . ALA A 1 205 ? -7.719 3.147 22.152 1.00 98.62 205 ALA A CA 1
ATOM 1620 C C . ALA A 1 205 ? -8.703 2.152 22.800 1.00 98.62 205 ALA A C 1
ATOM 1622 O O . ALA A 1 205 ? -8.671 0.961 22.487 1.00 98.62 205 ALA A O 1
ATOM 1623 N N . ASP A 1 206 ? -9.612 2.623 23.664 1.00 98.56 206 ASP A N 1
ATOM 1624 C CA . ASP A 1 206 ? -10.649 1.775 24.270 1.00 98.56 206 ASP A CA 1
ATOM 1625 C C . ASP A 1 206 ? -11.690 1.300 23.260 1.00 98.56 206 ASP A C 1
ATOM 1627 O O . ASP A 1 206 ? -12.176 0.171 23.350 1.00 98.56 206 ASP A O 1
ATOM 1631 N N . LEU A 1 207 ? -12.031 2.130 22.273 1.00 98.56 207 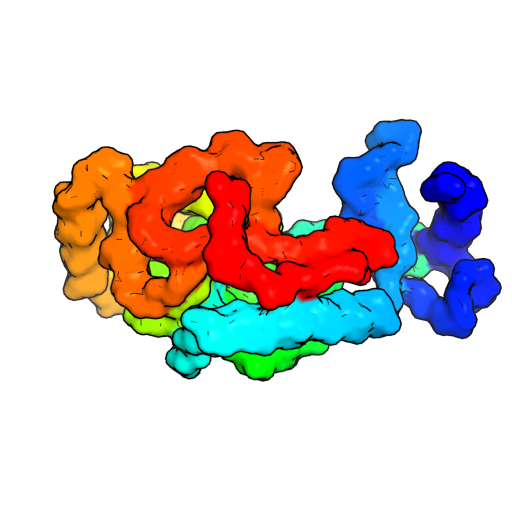LEU A N 1
ATOM 1632 C CA . LEU A 1 207 ? -12.880 1.718 21.164 1.00 98.56 207 LEU A CA 1
ATOM 1633 C C . LEU A 1 207 ? -12.235 0.570 20.381 1.00 98.56 207 LEU A C 1
ATOM 1635 O O . LEU A 1 207 ? -12.873 -0.467 20.225 1.00 98.56 207 LEU A O 1
ATOM 1639 N N . ILE A 1 208 ? -10.985 0.718 19.932 1.00 98.44 208 ILE A N 1
ATOM 1640 C CA . ILE A 1 208 ? -10.274 -0.312 19.155 1.00 98.44 208 ILE A CA 1
ATOM 1641 C C . ILE A 1 208 ? -10.151 -1.603 19.963 1.00 98.44 208 ILE A C 1
ATOM 1643 O O . ILE A 1 208 ? -10.447 -2.676 19.441 1.00 98.44 208 ILE A O 1
ATOM 1647 N N . ARG A 1 209 ? -9.788 -1.505 21.247 1.00 98.38 209 ARG A N 1
ATOM 1648 C CA . ARG A 1 209 ? -9.726 -2.663 22.145 1.00 98.38 209 ARG A CA 1
ATOM 1649 C C . ARG A 1 209 ? -11.070 -3.381 22.228 1.00 98.38 209 ARG A C 1
ATOM 1651 O O . ARG A 1 209 ? -11.118 -4.576 21.970 1.00 98.38 209 ARG A O 1
ATOM 1658 N N . ARG A 1 210 ? -12.167 -2.668 22.515 1.00 98.38 210 ARG A N 1
ATOM 1659 C CA . ARG A 1 210 ? -13.513 -3.271 22.573 1.00 98.38 210 ARG A CA 1
ATOM 1660 C C . ARG A 1 210 ? -13.911 -3.923 21.252 1.00 98.38 210 ARG A C 1
ATOM 1662 O O . ARG A 1 210 ? -14.467 -5.015 21.267 1.00 98.38 210 ARG A O 1
ATOM 1669 N N . LYS A 1 211 ? -13.621 -3.261 20.129 1.00 97.94 211 LYS A N 1
ATOM 1670 C CA . LYS A 1 211 ? -13.901 -3.759 18.779 1.00 97.94 211 LYS A CA 1
ATOM 1671 C C . LYS A 1 211 ? -13.169 -5.073 18.518 1.00 97.94 211 LYS A C 1
ATOM 1673 O O . LYS A 1 211 ? -13.813 -6.056 18.184 1.00 97.94 211 LYS A O 1
ATOM 1678 N N . ILE A 1 212 ? -11.860 -5.121 18.763 1.00 97.56 212 ILE A N 1
ATOM 1679 C CA . ILE A 1 212 ? -11.047 -6.331 18.580 1.00 97.56 212 ILE A CA 1
ATOM 1680 C C . ILE A 1 212 ? -11.469 -7.445 19.544 1.00 97.56 212 ILE A C 1
ATOM 1682 O O . ILE A 1 212 ? -11.646 -8.579 19.110 1.00 97.56 212 ILE A O 1
ATOM 1686 N N . SER A 1 213 ? -11.684 -7.142 20.828 1.00 95.50 213 SER A N 1
ATOM 1687 C CA . SER A 1 213 ? -12.111 -8.138 21.822 1.00 95.50 213 SER A CA 1
ATOM 1688 C C . SER A 1 213 ? -13.507 -8.710 21.553 1.00 95.50 213 SER A C 1
ATOM 1690 O O . SER A 1 213 ? -13.799 -9.815 21.999 1.00 95.50 213 SER A O 1
ATOM 1692 N N . GLY A 1 214 ? -14.367 -7.978 20.840 1.00 96.19 214 GLY A N 1
ATOM 1693 C CA . GLY A 1 214 ? -15.686 -8.456 20.420 1.00 96.19 214 GLY A CA 1
ATOM 1694 C C . GLY A 1 214 ? -15.659 -9.386 19.203 1.00 96.19 214 GLY A C 1
ATOM 1695 O O . GLY A 1 214 ? -16.661 -10.041 18.919 1.00 96.19 214 GLY A O 1
ATOM 1696 N N . LEU A 1 215 ? -14.538 -9.466 18.480 1.00 96.56 215 LEU A N 1
ATOM 1697 C CA . LEU A 1 215 ? -14.420 -10.322 17.304 1.00 96.56 215 LEU A CA 1
ATOM 1698 C C . LEU A 1 215 ? -14.207 -11.781 17.698 1.00 96.56 215 LEU A C 1
ATOM 1700 O O . LEU A 1 215 ? -13.338 -12.125 18.496 1.00 96.56 215 LEU A O 1
ATOM 1704 N N . SER A 1 216 ? -14.935 -12.670 17.030 1.00 95.12 216 SER A N 1
ATOM 1705 C CA . SER A 1 216 ? -14.673 -14.106 17.097 1.00 95.12 216 SER A CA 1
ATOM 1706 C C . SER A 1 216 ? -13.669 -14.495 16.017 1.00 95.12 216 SER A C 1
ATOM 1708 O O . SER A 1 216 ? -13.942 -14.369 14.823 1.00 95.12 216 SER A O 1
ATOM 1710 N N . ASN A 1 217 ? -12.491 -14.970 16.435 1.00 95.12 217 ASN A N 1
ATOM 1711 C CA . ASN A 1 217 ? -11.439 -15.462 15.539 1.00 95.12 217 ASN A CA 1
ATOM 1712 C C . ASN A 1 217 ? -11.027 -14.453 14.443 1.00 95.12 217 ASN A C 1
ATOM 1714 O O . ASN A 1 217 ? -10.695 -14.861 13.336 1.00 95.12 217 ASN A O 1
ATOM 1718 N N . TRP A 1 218 ? -11.067 -13.141 14.703 1.00 98.00 218 TRP A N 1
ATOM 1719 C CA . TRP A 1 218 ? -10.698 -12.088 13.733 1.00 98.00 218 TRP A CA 1
ATOM 1720 C C . TRP A 1 218 ? -11.533 -12.041 12.439 1.00 98.00 218 TRP A C 1
ATOM 1722 O O . TRP A 1 218 ? -11.109 -11.437 11.450 1.00 98.00 218 TRP A O 1
ATOM 1732 N N . TYR A 1 219 ? -12.693 -12.699 12.406 1.00 98.31 219 TYR A N 1
ATOM 1733 C CA . TYR A 1 219 ? -13.581 -12.647 11.246 1.00 98.31 219 TYR A CA 1
ATOM 1734 C C . TYR A 1 219 ? -14.175 -11.241 11.089 1.00 98.31 219 TYR A C 1
ATOM 1736 O O . TYR A 1 219 ? -14.619 -10.664 12.074 1.00 98.31 219 TYR A O 1
ATOM 1744 N N . GLY A 1 220 ? -14.175 -10.675 9.880 1.00 98.38 220 GLY A N 1
ATOM 1745 C CA . GLY A 1 220 ? -14.711 -9.328 9.637 1.00 98.38 220 GLY A CA 1
ATOM 1746 C C . GLY A 1 220 ? -13.905 -8.198 10.297 1.00 98.38 220 GLY A C 1
ATOM 1747 O O . GLY A 1 220 ? -14.419 -7.102 10.500 1.00 98.38 220 GLY A O 1
ATOM 1748 N N . LEU A 1 221 ? -12.632 -8.440 10.626 1.00 98.62 221 LEU A N 1
ATOM 1749 C CA . LEU A 1 221 ? -11.747 -7.459 11.261 1.00 98.62 221 LEU A CA 1
ATOM 1750 C C . LEU A 1 221 ? -11.688 -6.108 10.527 1.00 98.62 221 LEU A C 1
ATOM 1752 O O . LEU A 1 221 ? -11.668 -5.058 11.165 1.00 98.62 221 LEU A O 1
ATOM 1756 N N . ILE A 1 222 ? -11.628 -6.128 9.193 1.00 98.62 222 ILE A N 1
ATOM 1757 C CA . ILE A 1 222 ? -11.475 -4.920 8.373 1.00 98.62 222 ILE A CA 1
ATOM 1758 C C . ILE A 1 222 ? -12.691 -3.994 8.505 1.00 98.62 222 ILE A C 1
ATOM 1760 O O . ILE A 1 222 ? -12.479 -2.844 8.891 1.00 98.62 222 ILE A O 1
ATOM 1764 N N . PRO A 1 223 ? -13.936 -4.432 8.229 1.00 98.44 223 PRO A N 1
ATOM 1765 C CA . PRO A 1 223 ? -15.103 -3.569 8.411 1.00 98.44 223 PRO A CA 1
ATOM 1766 C C . PRO A 1 223 ? -15.339 -3.172 9.875 1.00 98.44 223 PRO A C 1
ATOM 1768 O O . PRO A 1 223 ? -15.810 -2.064 10.124 1.00 98.44 223 PRO A O 1
ATOM 1771 N N . GLU A 1 224 ? -14.962 -4.010 10.849 1.00 98.38 224 GLU A N 1
ATOM 1772 C CA . GLU A 1 224 ? -15.116 -3.673 12.272 1.00 98.38 224 GLU A CA 1
ATOM 1773 C C . GLU A 1 224 ? -14.203 -2.506 12.693 1.00 98.38 224 GLU A C 1
ATOM 1775 O O . GLU A 1 224 ? -14.614 -1.591 13.418 1.00 98.38 224 GLU A O 1
ATOM 1780 N N . LEU A 1 225 ? -12.954 -2.504 12.211 1.00 98.50 225 LEU A N 1
ATOM 1781 C CA . LEU A 1 225 ? -12.011 -1.414 12.460 1.00 98.50 225 LEU A CA 1
ATOM 1782 C C . LEU A 1 225 ? -12.290 -0.192 11.583 1.00 98.50 225 LEU A C 1
ATOM 1784 O O . LEU A 1 225 ? -12.186 0.927 12.084 1.00 98.50 225 LEU A O 1
ATOM 1788 N N . PHE A 1 226 ? -12.669 -0.387 10.320 1.00 98.38 226 PHE A N 1
ATOM 1789 C CA . PHE A 1 226 ? -12.830 0.658 9.305 1.00 98.38 226 PHE A CA 1
ATOM 1790 C C . PHE A 1 226 ? -14.278 0.693 8.791 1.00 98.38 226 PHE A C 1
ATOM 1792 O O . PHE A 1 226 ? -14.573 0.137 7.733 1.00 98.38 226 PHE A O 1
ATOM 1799 N N . PRO A 1 227 ? -15.198 1.369 9.500 1.00 97.19 227 PRO A N 1
ATOM 1800 C CA . PRO A 1 227 ? -16.639 1.253 9.259 1.00 97.19 227 PRO A CA 1
ATOM 1801 C C . PRO A 1 227 ? -17.076 1.823 7.904 1.00 97.19 227 PRO A C 1
ATOM 1803 O O . PRO A 1 227 ? -18.133 1.467 7.391 1.00 97.19 227 PRO A O 1
ATOM 1806 N N . ASN A 1 228 ? -16.266 2.702 7.306 1.00 97.44 228 ASN A N 1
ATOM 1807 C CA . ASN A 1 228 ? -16.562 3.345 6.027 1.00 97.44 228 ASN A CA 1
ATOM 1808 C C . ASN A 1 228 ? -15.869 2.680 4.828 1.00 97.44 228 ASN A C 1
ATOM 1810 O O . ASN A 1 228 ? -16.011 3.178 3.705 1.00 97.44 228 ASN A O 1
ATOM 1814 N N . VAL A 1 229 ? -15.159 1.561 5.036 1.00 98.12 229 VAL A N 1
ATOM 1815 C CA . VAL A 1 229 ? -14.476 0.829 3.963 1.00 98.12 229 VAL A CA 1
ATOM 1816 C C . VAL A 1 229 ? -15.472 0.386 2.890 1.00 98.12 229 VAL A C 1
ATOM 1818 O O . VAL A 1 229 ? -16.540 -0.147 3.181 1.00 98.12 229 VAL A O 1
ATOM 1821 N N . LYS A 1 230 ? -15.139 0.649 1.625 1.00 96.94 230 LYS A N 1
ATOM 1822 C CA . LYS A 1 230 ? -15.984 0.333 0.466 1.00 96.94 230 LYS A CA 1
ATOM 1823 C C . LYS A 1 230 ? -15.537 -0.931 -0.238 1.00 96.94 230 LYS A C 1
ATOM 1825 O O . LYS A 1 230 ? -16.376 -1.687 -0.704 1.00 96.94 230 LYS A O 1
ATOM 1830 N N . TYR A 1 231 ? -14.229 -1.144 -0.322 1.00 96.69 231 TYR A N 1
ATOM 1831 C CA . TYR A 1 231 ? -13.643 -2.320 -0.948 1.00 96.69 231 TYR A CA 1
ATOM 1832 C C . TYR A 1 231 ? -12.178 -2.488 -0.541 1.00 96.69 231 TYR A C 1
ATOM 1834 O O . TYR A 1 231 ? -11.521 -1.562 -0.046 1.00 96.69 231 TYR A O 1
ATOM 1842 N N . ILE A 1 232 ? -11.668 -3.689 -0.790 1.00 97.81 232 ILE A N 1
ATOM 1843 C CA . ILE A 1 232 ? -10.263 -4.049 -0.649 1.00 97.81 232 ILE A CA 1
ATOM 1844 C C . ILE A 1 232 ? -9.684 -4.263 -2.045 1.00 97.81 232 ILE A C 1
ATOM 1846 O O . ILE A 1 232 ? -10.282 -4.953 -2.868 1.00 97.81 232 ILE A O 1
ATOM 1850 N N . TYR A 1 233 ? -8.519 -3.676 -2.316 1.00 96.19 233 TYR A N 1
ATOM 1851 C CA . TYR A 1 233 ? -7.922 -3.646 -3.652 1.00 96.19 233 TYR A CA 1
ATOM 1852 C C . TYR A 1 233 ? -6.489 -4.178 -3.669 1.00 96.19 233 TYR A C 1
ATOM 1854 O O . TYR A 1 233 ? -5.639 -3.742 -2.890 1.00 96.19 233 TYR A O 1
ATOM 1862 N N . GLY A 1 234 ? -6.196 -5.089 -4.591 1.00 95.38 234 GLY A N 1
ATOM 1863 C CA . GLY A 1 234 ? -4.849 -5.615 -4.810 1.00 95.38 234 GLY A CA 1
ATOM 1864 C C . GLY A 1 234 ? -4.845 -6.762 -5.808 1.00 95.38 234 GLY A C 1
ATOM 1865 O O . GLY A 1 234 ? -5.901 -7.236 -6.206 1.00 95.38 234 GLY A O 1
ATOM 1866 N N . ILE A 1 235 ? -3.672 -7.221 -6.241 1.00 94.88 235 ILE A N 1
ATOM 1867 C CA . ILE A 1 235 ? -3.577 -8.389 -7.126 1.00 94.88 235 ILE A CA 1
ATOM 1868 C C . ILE A 1 235 ? -4.000 -9.630 -6.337 1.00 94.88 235 ILE A C 1
ATOM 1870 O O . ILE A 1 235 ? -3.411 -9.948 -5.297 1.00 94.88 235 ILE A O 1
ATOM 1874 N N . MET A 1 236 ? -5.031 -10.301 -6.845 1.00 95.06 236 MET A N 1
ATOM 1875 C CA . MET A 1 236 ? -5.735 -11.408 -6.190 1.00 95.06 236 MET A CA 1
ATOM 1876 C C . MET A 1 236 ? -5.769 -12.688 -7.038 1.00 95.06 236 MET A C 1
ATOM 1878 O O . MET A 1 236 ? -6.167 -13.731 -6.536 1.00 95.06 236 MET A O 1
ATOM 1882 N N . THR A 1 237 ? -5.308 -12.621 -8.287 1.00 93.44 237 THR A N 1
ATOM 1883 C CA . THR A 1 237 ? -5.289 -13.729 -9.250 1.00 93.44 237 THR A CA 1
ATOM 1884 C C . THR A 1 237 ? -3.962 -14.494 -9.253 1.00 93.44 237 THR A C 1
ATOM 1886 O O . THR A 1 237 ? -2.938 -14.026 -8.735 1.00 93.44 237 THR A O 1
ATOM 1889 N N . GLY A 1 238 ? -3.956 -15.680 -9.869 1.00 93.25 238 GLY A N 1
ATOM 1890 C CA . GLY A 1 238 ? -2.752 -16.486 -10.051 1.00 93.25 238 GLY A CA 1
ATOM 1891 C C . GLY A 1 238 ? -2.202 -16.973 -8.712 1.00 93.25 238 GLY A C 1
ATOM 1892 O O . GLY A 1 238 ? -2.935 -17.480 -7.871 1.00 93.25 238 GLY A O 1
ATOM 1893 N N . SER A 1 239 ? -0.906 -16.774 -8.452 1.00 93.38 239 SER A N 1
ATOM 1894 C CA . SER A 1 239 ? -0.291 -17.222 -7.189 1.00 93.38 239 SER A CA 1
ATOM 1895 C C . SER A 1 239 ? -0.847 -16.529 -5.936 1.00 93.38 239 SER A C 1
ATOM 1897 O O . SER A 1 239 ? -0.557 -16.959 -4.817 1.00 93.38 239 SER A O 1
ATOM 1899 N N . MET A 1 240 ? -1.636 -15.459 -6.097 1.00 95.69 240 MET A N 1
ATOM 1900 C CA . MET A 1 240 ? -2.282 -14.762 -4.986 1.00 95.69 240 MET A CA 1
ATOM 1901 C C . MET A 1 240 ? -3.585 -15.423 -4.518 1.00 95.69 240 MET A C 1
ATOM 1903 O O . MET A 1 240 ? -4.025 -15.134 -3.404 1.00 95.69 240 MET A O 1
ATOM 1907 N N . GLU A 1 241 ? -4.152 -16.352 -5.294 1.00 95.12 241 GLU A N 1
ATOM 1908 C CA . GLU A 1 241 ? -5.417 -17.033 -4.975 1.00 95.12 241 GLU A CA 1
ATOM 1909 C C . GLU A 1 241 ? -5.355 -17.778 -3.631 1.00 95.12 241 GLU A C 1
ATOM 1911 O O . GLU A 1 241 ? -6.313 -17.790 -2.858 1.00 95.12 241 GLU A O 1
ATOM 1916 N N . HIS A 1 242 ? -4.175 -18.294 -3.267 1.00 94.81 242 HIS A N 1
ATOM 1917 C CA . HIS A 1 242 ? -3.930 -18.958 -1.981 1.00 94.81 242 HIS A CA 1
ATOM 1918 C C . HIS A 1 242 ? -4.209 -18.073 -0.754 1.00 94.81 242 HIS A C 1
ATOM 1920 O O . HIS A 1 242 ? -4.434 -18.586 0.345 1.00 94.81 242 HIS A O 1
ATOM 1926 N N . TYR A 1 243 ? -4.197 -16.747 -0.914 1.00 96.88 243 TYR A N 1
ATOM 1927 C CA . TYR A 1 243 ? -4.438 -15.797 0.171 1.00 96.88 243 TYR A CA 1
ATOM 1928 C C . TYR A 1 243 ? -5.905 -15.382 0.294 1.00 96.88 243 TYR A C 1
ATOM 1930 O O . TYR A 1 243 ? -6.274 -14.838 1.338 1.00 96.88 243 TYR A O 1
ATOM 1938 N N . LEU A 1 244 ? -6.749 -15.667 -0.707 1.00 95.88 244 LEU A N 1
ATOM 1939 C CA . LEU A 1 244 ? -8.132 -15.181 -0.755 1.00 95.88 244 LEU A CA 1
ATOM 1940 C C . LEU A 1 244 ? -8.960 -15.681 0.417 1.00 95.88 244 LEU A C 1
ATOM 1942 O O . LEU A 1 244 ? -9.624 -14.879 1.058 1.00 95.88 244 LEU A O 1
ATOM 1946 N N . LYS A 1 245 ? -8.829 -16.955 0.804 1.00 96.69 245 LYS A N 1
ATOM 1947 C CA . LYS A 1 245 ? -9.556 -17.493 1.964 1.00 96.69 245 LYS A CA 1
ATOM 1948 C C . LYS A 1 245 ? -9.280 -16.698 3.247 1.00 96.69 245 LYS A C 1
ATOM 1950 O O . LYS A 1 245 ? -10.206 -16.352 3.975 1.00 96.69 245 LYS A O 1
ATOM 1955 N N . LYS A 1 246 ? -8.008 -16.394 3.540 1.00 97.81 246 LYS A N 1
ATOM 1956 C CA . LYS A 1 246 ? -7.646 -15.626 4.746 1.00 97.81 246 LYS A CA 1
ATOM 1957 C C . LYS A 1 246 ? -7.966 -14.138 4.586 1.00 97.81 246 LYS A C 1
ATOM 1959 O O . LYS A 1 246 ? -8.316 -13.501 5.572 1.00 97.81 246 LYS A O 1
ATOM 1964 N N . LEU A 1 247 ? -7.878 -13.587 3.375 1.00 97.94 247 LEU A N 1
ATOM 1965 C CA . LEU A 1 247 ? -8.269 -12.204 3.113 1.00 97.94 247 LEU A CA 1
ATOM 1966 C C . LEU A 1 247 ? -9.781 -12.007 3.274 1.00 97.94 247 LEU A C 1
ATOM 1968 O O . LEU A 1 247 ? -10.187 -11.108 4.002 1.00 97.94 247 LEU A O 1
ATOM 1972 N N . ARG A 1 248 ? -10.599 -12.884 2.680 1.00 97.75 248 ARG A N 1
ATOM 1973 C CA . ARG A 1 248 ? -12.060 -12.936 2.832 1.00 97.75 248 ARG A CA 1
ATOM 1974 C C . ARG A 1 248 ? -12.465 -13.062 4.296 1.00 97.75 248 ARG A C 1
ATOM 1976 O O . ARG A 1 248 ? -13.359 -12.356 4.743 1.00 97.75 248 ARG A O 1
ATOM 1983 N N . HIS A 1 249 ? -11.747 -13.880 5.069 1.00 98.25 249 HIS A N 1
ATOM 1984 C CA . HIS A 1 249 ? -11.949 -13.984 6.517 1.00 98.25 249 HIS A CA 1
ATOM 1985 C C . HIS A 1 249 ? -11.822 -12.629 7.229 1.00 98.25 249 HIS A C 1
ATOM 1987 O O . HIS A 1 249 ? -12.679 -12.287 8.034 1.00 98.25 249 HIS A O 1
ATOM 1993 N N . TYR A 1 250 ? -10.798 -11.828 6.917 1.00 98.69 250 TYR A N 1
ATOM 1994 C CA . TYR A 1 250 ? -10.674 -10.474 7.477 1.00 98.69 250 TYR A CA 1
ATOM 1995 C C . TYR A 1 250 ? -11.670 -9.475 6.883 1.00 98.69 250 TYR A C 1
ATOM 1997 O O . TYR A 1 250 ? -12.090 -8.551 7.575 1.00 98.69 250 TYR A O 1
ATOM 2005 N N . ALA A 1 251 ? -12.013 -9.633 5.606 1.00 98.12 251 ALA A N 1
ATOM 2006 C CA . ALA A 1 251 ? -12.894 -8.734 4.873 1.00 98.12 251 ALA A CA 1
ATOM 2007 C C . ALA A 1 251 ? -14.363 -8.856 5.297 1.00 98.12 251 ALA A C 1
ATOM 2009 O O . ALA A 1 251 ? -15.095 -7.876 5.193 1.00 98.12 251 ALA A O 1
ATOM 2010 N N . GLY A 1 252 ? -14.801 -10.038 5.749 1.00 96.88 252 GLY A N 1
ATOM 2011 C CA . GLY A 1 252 ? -16.227 -10.332 5.890 1.00 96.88 252 GLY A CA 1
ATOM 2012 C C . GLY A 1 252 ? -16.926 -10.127 4.545 1.00 96.88 252 GLY A C 1
ATOM 2013 O O . GLY A 1 252 ? -16.468 -10.646 3.523 1.00 96.88 252 GLY A O 1
ATOM 2014 N N . ASP A 1 253 ? -17.962 -9.292 4.534 1.00 95.25 253 ASP A N 1
ATOM 2015 C CA . ASP A 1 253 ? -18.745 -8.968 3.335 1.00 95.25 253 ASP A CA 1
ATOM 20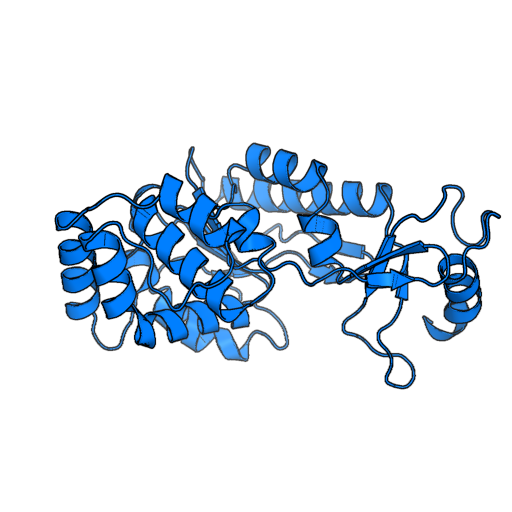16 C C . ASP A 1 253 ? -18.147 -7.832 2.485 1.00 95.25 253 ASP A C 1
ATOM 2018 O O . ASP A 1 253 ? -18.688 -7.490 1.433 1.00 95.25 253 ASP A O 1
ATOM 2022 N N . VAL A 1 254 ? -17.021 -7.234 2.898 1.00 97.25 254 VAL A N 1
ATOM 2023 C CA . VAL A 1 254 ? -16.385 -6.155 2.126 1.00 97.25 254 VAL A CA 1
ATOM 2024 C C . VAL A 1 254 ? -15.918 -6.695 0.762 1.00 97.25 254 VAL A C 1
ATOM 2026 O O . VAL A 1 254 ? -15.211 -7.708 0.720 1.00 97.25 254 VAL A O 1
ATOM 2029 N N . PRO A 1 255 ? -16.265 -6.041 -0.362 1.00 96.62 255 PRO A N 1
ATOM 2030 C CA . PRO A 1 255 ? -15.856 -6.472 -1.697 1.00 96.62 255 PRO A CA 1
ATOM 2031 C C . PRO A 1 255 ? -14.336 -6.607 -1.854 1.00 96.62 255 PRO A C 1
ATOM 2033 O O . PRO A 1 255 ? -13.575 -5.709 -1.479 1.00 96.62 255 PRO A O 1
ATOM 2036 N N . LEU A 1 256 ? -13.901 -7.720 -2.450 1.00 96.56 256 LEU A N 1
ATOM 2037 C CA . LEU A 1 256 ? -12.519 -7.973 -2.854 1.00 96.56 256 LEU A CA 1
ATOM 2038 C C . LEU A 1 256 ? -12.390 -7.706 -4.355 1.00 96.56 256 LEU A C 1
ATOM 2040 O O . LEU A 1 256 ? -13.023 -8.386 -5.158 1.00 96.56 256 LEU A O 1
ATOM 2044 N N . ILE A 1 257 ? -11.585 -6.712 -4.730 1.00 95.31 257 ILE A N 1
ATOM 2045 C CA . ILE A 1 257 ? -11.438 -6.274 -6.120 1.00 95.31 257 ILE A CA 1
ATOM 2046 C C . ILE A 1 257 ? -10.003 -6.517 -6.580 1.00 95.31 257 ILE A C 1
ATOM 2048 O O . ILE A 1 257 ? -9.066 -5.885 -6.073 1.00 95.31 257 ILE A O 1
ATOM 2052 N N . SER A 1 258 ? -9.831 -7.391 -7.577 1.00 93.50 258 SER A N 1
ATOM 2053 C CA . SER A 1 258 ? -8.518 -7.609 -8.182 1.00 93.50 258 SER A CA 1
ATOM 2054 C C . SER A 1 258 ? -8.034 -6.368 -8.923 1.00 93.50 258 SER A C 1
ATOM 2056 O O . SER A 1 258 ? -8.772 -5.742 -9.691 1.00 93.50 258 SER A O 1
ATOM 2058 N N . ALA A 1 259 ? -6.762 -6.056 -8.705 1.00 90.88 259 ALA A N 1
ATOM 2059 C CA . ALA A 1 259 ? -6.062 -4.979 -9.374 1.00 90.88 259 ALA A CA 1
ATOM 2060 C C . ALA A 1 259 ? -5.767 -5.260 -10.851 1.00 90.88 259 ALA A C 1
ATOM 2062 O O . ALA A 1 259 ? -5.959 -6.365 -11.362 1.00 90.88 259 ALA A O 1
ATOM 2063 N N . ASP A 1 260 ? -5.294 -4.204 -11.505 1.00 91.19 260 ASP A N 1
ATOM 2064 C CA . ASP A 1 260 ? -4.892 -4.169 -12.906 1.00 91.19 260 ASP A CA 1
ATOM 2065 C C . ASP A 1 260 ? -3.760 -5.160 -13.215 1.00 91.19 260 ASP A C 1
ATOM 2067 O O . ASP A 1 260 ? -2.925 -5.478 -12.362 1.00 91.19 260 ASP A O 1
ATOM 2071 N N . TYR A 1 261 ? -3.703 -5.615 -14.465 1.00 90.69 261 TYR A N 1
ATOM 2072 C CA . TYR A 1 261 ? -2.665 -6.520 -14.941 1.00 90.69 261 TYR A CA 1
ATOM 2073 C C . TYR A 1 261 ? -1.472 -5.732 -15.486 1.00 90.69 261 TYR A C 1
ATOM 2075 O O . TYR A 1 261 ? -1.615 -4.889 -16.376 1.00 90.69 261 TYR A O 1
ATOM 2083 N N . GLY A 1 262 ? -0.279 -6.015 -14.965 1.00 89.44 262 GLY A N 1
ATOM 2084 C CA . GLY A 1 262 ? 0.944 -5.330 -15.357 1.00 89.44 262 GLY A CA 1
ATOM 2085 C C . GLY A 1 262 ? 2.212 -6.071 -14.952 1.00 89.44 262 GLY A C 1
ATOM 2086 O O . GLY A 1 262 ? 2.185 -7.077 -14.244 1.00 89.44 262 GLY A O 1
ATOM 2087 N N . SER A 1 263 ? 3.331 -5.545 -15.429 1.00 88.44 263 SER A N 1
ATOM 2088 C CA . SER A 1 263 ? 4.685 -6.060 -15.242 1.00 88.44 263 SER A CA 1
ATOM 2089 C C . SER A 1 263 ? 5.671 -4.893 -15.131 1.00 88.44 263 SER A C 1
ATOM 2091 O O . SER A 1 263 ? 5.290 -3.735 -15.312 1.00 88.44 263 SER A O 1
ATOM 2093 N N . SER A 1 264 ? 6.945 -5.172 -14.849 1.00 84.94 264 SER A N 1
ATOM 2094 C CA . SER A 1 264 ? 7.971 -4.118 -14.831 1.00 84.94 264 SER A CA 1
ATOM 2095 C C . SER A 1 264 ? 8.178 -3.478 -16.206 1.00 84.94 264 SER A C 1
ATOM 2097 O O . SER A 1 264 ? 8.619 -2.337 -16.285 1.00 84.94 264 SER A O 1
ATOM 2099 N N . GLU A 1 265 ? 7.868 -4.214 -17.271 1.00 87.69 265 GLU A N 1
ATOM 2100 C CA . GLU A 1 265 ? 7.959 -3.811 -18.671 1.00 87.69 265 GLU A CA 1
ATOM 2101 C C . GLU A 1 265 ? 6.798 -2.913 -19.112 1.00 87.69 265 GLU A C 1
ATOM 2103 O O . GLU A 1 265 ? 6.928 -2.182 -20.091 1.00 87.69 265 GLU A O 1
ATOM 2108 N N . GLY A 1 266 ? 5.670 -2.955 -18.402 1.00 86.69 266 GLY A N 1
ATOM 2109 C CA . GLY A 1 266 ? 4.455 -2.268 -18.815 1.00 86.69 266 GLY A CA 1
ATOM 2110 C C . GLY A 1 266 ? 3.230 -2.696 -18.026 1.00 86.69 266 GLY A C 1
ATOM 2111 O O . GLY A 1 266 ? 3.065 -3.878 -17.706 1.00 86.69 266 GLY A O 1
ATOM 2112 N N . TRP A 1 267 ? 2.338 -1.742 -17.760 1.00 86.31 267 TRP A N 1
ATOM 2113 C CA . TRP A 1 267 ? 0.958 -2.057 -17.405 1.00 86.31 267 TRP A CA 1
ATOM 2114 C C . TRP A 1 267 ? 0.181 -2.394 -18.674 1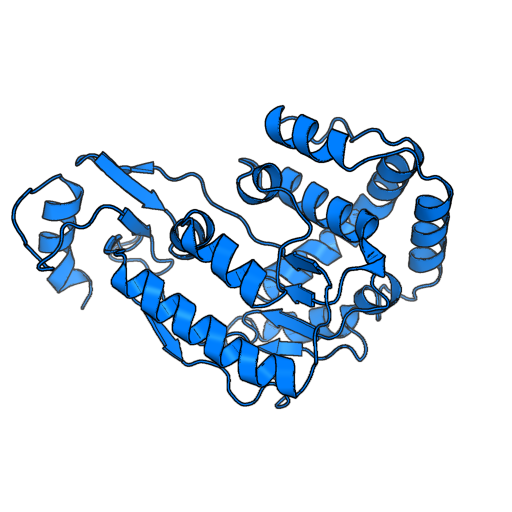.00 86.31 267 TRP A C 1
ATOM 2116 O O . TRP A 1 267 ? 0.307 -1.709 -19.684 1.00 86.31 267 TRP A O 1
ATOM 2126 N N . ILE A 1 268 ? -0.587 -3.480 -18.623 1.00 90.31 268 ILE A N 1
ATOM 2127 C CA . ILE A 1 268 ? -1.167 -4.120 -19.808 1.00 90.31 268 ILE A CA 1
ATOM 2128 C C . ILE A 1 268 ? -2.676 -3.887 -19.862 1.00 90.31 268 ILE A C 1
ATOM 2130 O O . ILE A 1 268 ? -3.200 -3.537 -20.915 1.00 90.31 268 ILE A O 1
ATOM 2134 N N . GLY A 1 269 ? -3.387 -4.072 -18.747 1.00 90.81 269 GLY A N 1
ATOM 2135 C CA . GLY A 1 269 ? -4.848 -4.031 -18.754 1.00 90.81 269 GLY A CA 1
ATOM 2136 C C . GLY A 1 269 ? -5.449 -3.524 -17.454 1.00 90.81 269 GLY A C 1
ATOM 2137 O O . GLY A 1 269 ? -5.023 -3.918 -16.370 1.00 90.81 269 GLY A O 1
ATOM 2138 N N . ALA A 1 270 ? -6.466 -2.671 -17.579 1.00 92.50 270 ALA A N 1
ATOM 2139 C CA . ALA A 1 270 ? -7.304 -2.244 -16.465 1.00 92.50 270 ALA A CA 1
ATOM 2140 C C . ALA A 1 270 ? -8.399 -3.282 -16.194 1.00 92.50 270 ALA A C 1
ATOM 2142 O O . ALA A 1 270 ? -9.004 -3.806 -17.133 1.00 92.50 270 ALA A O 1
ATOM 2143 N N . ASN A 1 271 ? -8.709 -3.529 -14.922 1.00 91.44 271 ASN A N 1
ATOM 2144 C CA . ASN A 1 271 ? -9.912 -4.284 -14.582 1.00 91.44 271 ASN A CA 1
ATOM 2145 C C . ASN A 1 271 ? -11.159 -3.397 -14.767 1.00 91.44 271 ASN A C 1
ATOM 2147 O O . ASN A 1 271 ? -11.395 -2.476 -13.986 1.00 91.44 271 ASN A O 1
ATOM 2151 N N . ILE A 1 272 ? -11.959 -3.676 -15.802 1.00 91.75 272 ILE A N 1
ATOM 2152 C CA . ILE A 1 272 ? -13.180 -2.914 -16.128 1.00 91.75 272 ILE A CA 1
ATOM 2153 C C . ILE A 1 272 ? -14.456 -3.486 -15.492 1.00 91.75 272 ILE A C 1
ATOM 2155 O O . ILE A 1 272 ? -15.510 -2.859 -15.573 1.00 91.75 272 ILE A O 1
ATOM 2159 N N . ASN A 1 273 ? -14.368 -4.652 -14.842 1.00 89.94 273 ASN A N 1
ATOM 2160 C CA . ASN A 1 273 ? -15.497 -5.348 -14.224 1.00 89.94 273 ASN A CA 1
ATOM 2161 C C . ASN A 1 273 ? -15.228 -5.584 -12.728 1.00 89.94 273 ASN A C 1
ATOM 2163 O O . ASN A 1 273 ? -15.033 -6.723 -12.303 1.00 89.94 273 ASN A O 1
ATOM 2167 N N . PRO A 1 274 ? -15.223 -4.526 -11.900 1.00 86.44 274 PRO A N 1
ATOM 2168 C CA . PRO A 1 274 ? -14.826 -4.626 -10.495 1.00 86.44 274 PRO A CA 1
ATOM 2169 C C . PRO A 1 274 ? -15.820 -5.400 -9.614 1.00 86.44 274 PRO A C 1
ATOM 2171 O O . PRO A 1 274 ? -15.484 -5.728 -8.482 1.00 86.44 274 PRO A O 1
ATOM 2174 N N . ASN A 1 275 ? -17.019 -5.699 -10.126 1.00 85.88 275 ASN A N 1
ATOM 2175 C CA . ASN A 1 275 ? -18.047 -6.475 -9.426 1.00 85.88 275 ASN A CA 1
ATOM 2176 C C . ASN A 1 275 ? -17.891 -7.985 -9.599 1.00 85.88 275 ASN A C 1
ATOM 2178 O O . ASN A 1 275 ? -18.584 -8.734 -8.917 1.00 85.88 275 ASN A O 1
ATOM 2182 N N . VAL A 1 276 ? -17.046 -8.437 -10.530 1.00 83.38 276 VAL A N 1
ATOM 2183 C CA . VAL A 1 276 ? -16.789 -9.867 -10.709 1.00 83.38 276 VAL A CA 1
ATOM 2184 C C . VAL A 1 276 ? -15.844 -10.293 -9.586 1.00 83.38 276 VAL A C 1
ATOM 2186 O O . VAL A 1 276 ? -14.704 -9.814 -9.558 1.00 83.38 276 VAL A O 1
ATOM 2189 N N . PRO A 1 277 ? -16.298 -11.142 -8.644 1.00 73.06 277 PRO A N 1
ATOM 2190 C CA . PRO A 1 277 ? -15.446 -11.608 -7.565 1.00 73.06 277 PRO A CA 1
ATOM 2191 C C . PRO A 1 277 ? -14.236 -12.333 -8.150 1.00 73.06 277 PRO A C 1
ATOM 2193 O O . PRO A 1 277 ? -14.326 -13.003 -9.175 1.00 73.06 277 PRO A O 1
ATOM 2196 N N . THR A 1 278 ? -13.081 -12.162 -7.513 1.00 71.62 278 THR A N 1
ATOM 2197 C CA . THR A 1 278 ? -11.865 -12.910 -7.889 1.00 71.62 278 THR A CA 1
ATOM 2198 C C . THR A 1 278 ? -11.840 -14.312 -7.270 1.00 71.62 278 THR A C 1
ATOM 2200 O O . THR A 1 278 ? -10.953 -15.104 -7.568 1.00 71.62 278 THR A O 1
ATOM 2203 N N . GLU A 1 279 ? -12.788 -14.580 -6.375 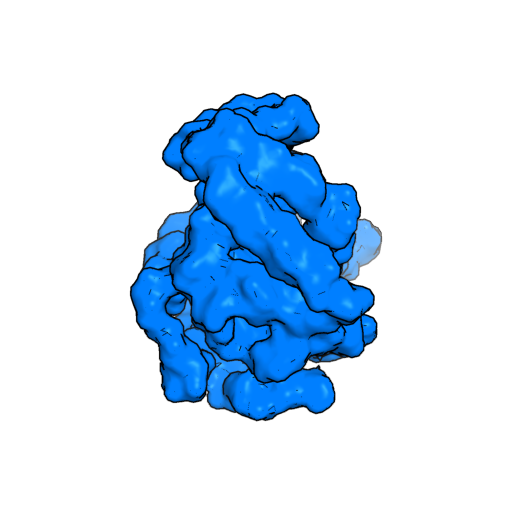1.00 67.12 279 GLU A N 1
ATOM 2204 C CA . GLU A 1 279 ? -12.996 -15.840 -5.660 1.00 67.12 279 GLU A CA 1
ATOM 2205 C C . GLU A 1 279 ? -14.050 -16.723 -6.333 1.00 67.12 279 GLU A C 1
ATOM 2207 O O . GLU A 1 279 ? -14.928 -16.168 -7.035 1.00 67.12 279 GLU A O 1
#

pLDDT: mean 92.52, std 6.63, range [60.09, 98.75]

Foldseek 3Di:
DLVVCVVLLVCLLLADPDDRPDPDRFQAWAFFPDDDVPGTRTAGDDPVQLVQVLVLVVLLLVLCCVVQPQDLFEELELAAAEDWDAGNSGHTYGHLSNVNVPDPVNQVSCVVSSHHHLADPCLRHPHDSVLSLLRSVLSCLLRQARHAEYEYAALVSVLVSVVVCVVCVLVSLVCQQCLAHDPVNPDPSRRVRSSVRGDHDNPSSVQSVVLVVPDDPLFCQSCSSRVNHQAYEYACDDPNVVSVVSSCRNNPPHQYFHAFDATSNHGDHHDNCRVPGND

Secondary structure (DSSP, 8-state):
-HHHHHHHHHHHHTT--S-SS-SSPP-EEEEEEEEETTEEEEEEE-HHHHHHHHHHHHHHHHHHHHHS---S-EEEEE--PPPPEEPTTS-EEEEHHHHHHHSHHHHHHHHHTT--BSS-HHHHT-S-HHHHHHHHHHHHHHTTTTEEEEEEEEHHHHHHHHHHHHHHHHHHHHHHHHT---TT---HHHHHHHHTT----HHHHHHHHHHHHT-STTTTHHHHH-TT--EEEEE-SGGGGGGHHHHHHHHTTSPEEEPPEEETTEEEE----TTS---

Sequence (279 aa):
THQDLDPYIQRIVDGASSPILTGKPITTISLSSGTTQGRPKFVPFNDELMETTLQIFRTSYAFRNREFPVKNGKALQFIYSSKQSRTKGGLFAGTATTNVFRNSQFKKAMKAMQSQCCSPDEVIFGPDFRQSLYCHLLCGLIFREEIQLVSSTFAHSIVHAFRTLEQVWEELCVDIREGILTSRITFPSVRSAMAKLLKPNPELADLIRRKISGLSNWYGLIPELFPNVKYIYGIMTGSMEHYLKKLRHYAGDVPLISADYGSSEGWIGANINPNVPTE

InterPro domains:
  IPR004993 GH3 family [PTHR31901] (1-278)

Radius of gyration: 19.97 Å; chains: 1; bounding box: 47×34×54 Å